Protein AF-A0A954Y2I0-F1 (afdb_monomer_lite)

pLDDT: mean 84.99, std 18.6, range [33.16, 98.81]

Secondary structure (DSSP, 8-state):
-------------------------SEEEEEEE---TT---SS-BTTTBS-GGGGSSEEEEEE-TTSSSSEE--TT-EEEEE-TT-PPPEEEEB-S-GGGGGEETTEEEEEES--GGGTS---EEEEEEETTTTSEEEEEEETT-TTTB-TT--S----SSS--EEEEESSTT--EEEEEESTTTSS----TT-EEEE-S---TT---STTSSEEEES---SSS--EEGGGTEE---GGG------HHHHHHHHHHHHHHHS---

Radius of gyration: 23.51 Å; chains: 1; bounding box: 78×76×74 Å

Structure (mmCIF, N/CA/C/O backbone):
data_AF-A0A954Y2I0-F1
#
_entry.id   AF-A0A954Y2I0-F1
#
loop_
_atom_site.group_PDB
_atom_site.id
_atom_site.type_symbol
_atom_site.label_atom_id
_atom_site.label_alt_id
_atom_site.label_comp_id
_atom_site.label_asym_id
_atom_site.label_entity_id
_atom_site.label_seq_id
_atom_site.pdbx_PDB_ins_code
_atom_site.Cartn_x
_atom_site.Cartn_y
_atom_site.Cartn_z
_atom_site.occupancy
_atom_site.B_iso_or_equiv
_atom_site.auth_seq_id
_atom_site.auth_comp_id
_atom_site.auth_asym_id
_atom_site.auth_atom_id
_atom_site.pdbx_PDB_model_num
ATOM 1 N N . MET A 1 1 ? 57.653 -4.574 52.619 1.00 43.59 1 MET A N 1
ATOM 2 C CA . MET A 1 1 ? 57.270 -3.573 51.603 1.00 43.59 1 MET A CA 1
ATOM 3 C C . MET A 1 1 ? 56.788 -4.333 50.379 1.00 43.59 1 MET A C 1
ATOM 5 O O . MET A 1 1 ? 57.603 -4.820 49.610 1.00 43.59 1 MET A O 1
ATOM 9 N N . SER A 1 2 ? 55.477 -4.537 50.264 1.00 34.97 2 SER A N 1
ATOM 10 C CA . SER A 1 2 ? 54.868 -5.219 49.117 1.00 34.97 2 SER A CA 1
ATOM 11 C C . SER A 1 2 ? 53.530 -4.547 48.842 1.00 34.97 2 SER A C 1
ATOM 13 O O . SER A 1 2 ? 52.546 -4.774 49.539 1.00 34.97 2 SER A O 1
ATOM 15 N N . ILE A 1 3 ? 53.561 -3.640 47.871 1.00 37.41 3 ILE A N 1
ATOM 16 C CA . ILE A 1 3 ? 52.418 -2.907 47.336 1.00 37.41 3 ILE A CA 1
ATOM 17 C C . ILE A 1 3 ? 51.583 -3.908 46.533 1.00 37.41 3 ILE A C 1
ATOM 19 O O . ILE A 1 3 ? 52.083 -4.489 45.571 1.00 37.41 3 ILE A O 1
ATOM 23 N N . ARG A 1 4 ? 50.330 -4.141 46.934 1.00 35.19 4 ARG A N 1
ATOM 24 C CA . ARG A 1 4 ? 49.350 -4.842 46.097 1.00 35.19 4 ARG A CA 1
ATOM 25 C C . ARG A 1 4 ? 48.535 -3.795 45.346 1.00 35.19 4 ARG A C 1
ATOM 27 O O . ARG A 1 4 ? 47.780 -3.039 45.946 1.00 35.19 4 ARG A O 1
ATOM 34 N N . LEU A 1 5 ? 48.768 -3.751 44.040 1.00 36.59 5 LEU A N 1
ATOM 35 C CA . LEU A 1 5 ? 48.077 -2.933 43.054 1.00 36.59 5 LEU A CA 1
ATOM 36 C C . LEU A 1 5 ? 46.623 -3.429 42.943 1.00 36.59 5 LEU A C 1
ATOM 38 O O . LEU A 1 5 ? 46.396 -4.583 42.580 1.00 36.59 5 LEU A O 1
ATOM 42 N N . ALA A 1 6 ? 45.646 -2.591 43.291 1.00 37.97 6 ALA A N 1
ATOM 43 C CA . ALA A 1 6 ? 44.239 -2.868 43.019 1.00 37.97 6 ALA A CA 1
ATOM 44 C C . ALA A 1 6 ? 43.963 -2.550 41.544 1.00 37.97 6 ALA A C 1
ATOM 46 O O . ALA A 1 6 ? 44.052 -1.397 41.125 1.00 37.97 6 ALA A O 1
ATOM 47 N N . LEU A 1 7 ? 43.677 -3.580 40.749 1.00 36.91 7 LEU A N 1
ATOM 48 C CA . LEU A 1 7 ? 43.261 -3.431 39.360 1.00 36.91 7 LEU A CA 1
ATOM 49 C C . LEU A 1 7 ? 41.748 -3.156 39.343 1.00 36.91 7 LEU A C 1
ATOM 51 O O . LEU A 1 7 ? 40.949 -4.064 39.559 1.00 36.91 7 LEU A O 1
ATOM 55 N N . SER A 1 8 ? 41.361 -1.896 39.126 1.00 38.22 8 SER A N 1
ATOM 56 C CA . SER A 1 8 ? 39.981 -1.526 38.790 1.00 38.22 8 SER A CA 1
ATOM 57 C C . SER A 1 8 ? 39.642 -2.064 37.403 1.00 38.22 8 SER A C 1
ATOM 59 O O . SER A 1 8 ? 40.159 -1.567 36.405 1.00 38.22 8 SER A O 1
ATOM 61 N N . ALA A 1 9 ? 38.755 -3.053 37.329 1.00 39.28 9 ALA A N 1
ATOM 62 C CA . ALA A 1 9 ? 38.077 -3.405 36.089 1.00 39.28 9 ALA A CA 1
ATOM 63 C C . ALA A 1 9 ? 36.820 -2.534 35.971 1.00 39.28 9 ALA A C 1
ATOM 65 O O . ALA A 1 9 ? 35.796 -2.807 36.594 1.00 39.28 9 ALA A O 1
ATOM 66 N N . ALA A 1 10 ? 36.918 -1.449 35.203 1.00 38.47 10 ALA A N 1
ATOM 67 C CA . ALA A 1 10 ? 35.752 -0.710 34.745 1.00 38.47 10 ALA A CA 1
ATOM 68 C C . ALA A 1 10 ? 35.013 -1.582 33.720 1.00 38.47 10 ALA A C 1
ATOM 70 O O . ALA A 1 10 ? 35.495 -1.797 32.609 1.00 38.47 10 ALA A O 1
ATOM 71 N N . VAL A 1 11 ? 33.860 -2.122 34.112 1.00 37.12 11 VAL A N 1
ATOM 72 C CA . VAL A 1 11 ? 32.918 -2.757 33.188 1.00 37.12 11 VAL A CA 1
ATOM 73 C C . VAL A 1 11 ? 32.146 -1.634 32.505 1.00 37.12 11 VAL A C 1
ATOM 75 O O . VAL A 1 11 ? 31.117 -1.177 32.996 1.00 37.12 11 VAL A O 1
ATOM 78 N N . THR A 1 12 ? 32.672 -1.143 31.387 1.00 40.22 12 THR A N 1
ATOM 79 C CA . THR A 1 12 ? 31.928 -0.259 30.488 1.00 40.22 12 THR A CA 1
ATOM 80 C C . THR A 1 12 ? 30.990 -1.137 29.666 1.00 40.22 12 THR A C 1
ATOM 82 O O . THR A 1 12 ? 31.351 -1.642 28.606 1.00 40.22 12 THR A O 1
ATOM 85 N N . GLY A 1 13 ? 29.796 -1.391 30.201 1.00 35.78 13 GLY A N 1
ATOM 86 C CA . GLY A 1 13 ? 28.714 -2.031 29.464 1.00 35.78 13 GLY A CA 1
ATOM 87 C C . GLY A 1 13 ? 28.185 -1.071 28.405 1.00 35.78 13 GLY A C 1
ATOM 88 O O . GLY A 1 13 ? 27.284 -0.286 28.680 1.00 35.78 13 GLY A O 1
ATOM 89 N N . ALA A 1 14 ? 28.754 -1.114 27.202 1.00 39.81 14 ALA A N 1
ATOM 90 C CA . ALA A 1 14 ? 28.098 -0.570 26.026 1.00 39.81 14 ALA A CA 1
ATOM 91 C C . ALA A 1 14 ? 26.875 -1.453 25.742 1.00 39.81 14 ALA A C 1
ATOM 93 O O . ALA A 1 14 ? 27.002 -2.550 25.199 1.00 39.81 14 ALA A O 1
ATOM 94 N N . ALA A 1 15 ? 25.696 -0.998 26.166 1.00 37.09 15 ALA A N 1
ATOM 95 C CA . ALA A 1 15 ? 24.439 -1.526 25.668 1.00 37.09 15 ALA A CA 1
ATOM 96 C C . ALA A 1 15 ? 24.338 -1.117 24.195 1.00 37.09 15 ALA A C 1
ATOM 98 O O . ALA A 1 15 ? 23.861 -0.034 23.864 1.00 37.09 15 ALA A O 1
ATOM 99 N N . LEU A 1 16 ? 24.865 -1.964 23.313 1.00 33.16 16 LEU A N 1
ATOM 100 C CA . LEU A 1 16 ? 24.518 -1.924 21.906 1.00 33.16 16 LEU A CA 1
ATOM 101 C C . LEU A 1 16 ? 23.018 -2.229 21.857 1.00 33.16 16 LEU A C 1
ATOM 103 O O . LEU A 1 16 ? 22.609 -3.363 22.112 1.00 33.16 16 LEU A O 1
ATOM 107 N N . LEU A 1 17 ? 22.204 -1.196 21.632 1.00 35.75 17 LEU A N 1
ATOM 108 C CA . LEU A 1 17 ? 20.806 -1.338 21.246 1.00 35.75 17 LEU A CA 1
ATOM 109 C C . LEU A 1 17 ? 20.804 -2.113 19.927 1.00 35.75 17 LEU A C 1
ATOM 111 O O . LEU A 1 17 ? 20.895 -1.540 18.848 1.00 35.75 17 LEU A O 1
ATOM 115 N N . LEU A 1 18 ? 20.780 -3.440 20.025 1.00 35.22 18 LEU A N 1
ATOM 116 C CA . LEU A 1 18 ? 20.366 -4.290 18.929 1.00 35.22 18 LEU A CA 1
ATOM 117 C C . LEU A 1 18 ? 18.900 -3.933 18.702 1.00 35.22 18 LEU A C 1
ATOM 119 O O . LEU A 1 18 ? 18.037 -4.350 19.477 1.00 35.22 18 LEU A O 1
ATOM 123 N N . ALA A 1 19 ? 18.634 -3.111 17.685 1.00 45.34 19 ALA A N 1
ATOM 124 C CA . ALA A 1 19 ? 17.303 -3.044 17.111 1.00 45.34 19 ALA A CA 1
ATOM 125 C C . ALA A 1 19 ? 16.864 -4.500 16.879 1.00 45.34 19 ALA A C 1
ATOM 127 O O . ALA A 1 19 ? 17.672 -5.287 16.365 1.00 45.34 19 ALA A O 1
ATOM 128 N N . PRO A 1 20 ? 15.665 -4.908 17.329 1.00 39.28 20 PRO A N 1
ATOM 129 C CA . PRO A 1 20 ? 15.178 -6.240 17.027 1.00 39.28 20 PRO A CA 1
ATOM 130 C C . PRO A 1 20 ? 15.280 -6.407 15.514 1.00 39.28 20 PRO A C 1
ATOM 132 O O . PRO A 1 20 ? 14.752 -5.587 14.766 1.00 39.28 20 PRO A O 1
ATOM 135 N N . GLN A 1 21 ? 16.023 -7.423 15.065 1.00 42.34 21 GLN A N 1
ATOM 136 C CA . GLN A 1 21 ? 15.943 -7.840 13.675 1.00 42.34 21 GLN A CA 1
ATOM 137 C C . GLN A 1 21 ? 14.494 -8.261 13.476 1.00 42.34 21 GLN A C 1
ATOM 139 O O . GLN A 1 21 ? 14.078 -9.315 13.963 1.00 42.34 21 GLN A O 1
ATOM 144 N N . CYS A 1 22 ? 13.718 -7.358 12.877 1.00 39.88 22 CYS A N 1
ATOM 145 C CA . CYS A 1 22 ? 12.334 -7.586 12.528 1.00 39.88 22 CYS A CA 1
ATOM 146 C C . CYS A 1 22 ? 12.281 -8.907 11.757 1.00 39.88 22 CYS A C 1
ATOM 148 O O . CYS A 1 22 ? 13.150 -9.179 10.919 1.00 39.88 22 CYS A O 1
ATOM 150 N N . GLY A 1 23 ? 11.295 -9.752 12.059 1.00 53.78 23 GLY A N 1
ATOM 151 C CA . GLY A 1 23 ? 10.957 -10.826 11.133 1.00 53.78 23 GLY A CA 1
ATOM 152 C C . GLY A 1 23 ? 10.755 -10.226 9.739 1.00 53.78 23 GLY A C 1
ATOM 153 O O . GLY A 1 23 ? 10.401 -9.058 9.613 1.00 53.78 23 GLY A O 1
ATOM 154 N N . PHE A 1 24 ? 11.025 -11.001 8.693 1.00 66.88 24 PHE A N 1
ATOM 155 C CA . PHE A 1 24 ? 10.731 -10.591 7.320 1.00 66.88 24 PHE A CA 1
ATOM 156 C C . PHE A 1 24 ? 9.313 -10.002 7.245 1.00 66.88 24 PHE A C 1
ATOM 158 O O . PHE A 1 24 ? 8.357 -10.682 7.625 1.00 66.88 24 PHE A O 1
ATOM 165 N N . ALA A 1 25 ? 9.192 -8.739 6.822 1.00 79.31 25 ALA A N 1
ATOM 166 C CA . ALA A 1 25 ? 7.904 -8.061 6.755 1.00 79.31 25 ALA A CA 1
ATOM 167 C C . ALA A 1 25 ? 7.016 -8.799 5.753 1.00 79.31 25 ALA A C 1
ATOM 169 O O . ALA A 1 25 ? 7.437 -9.015 4.624 1.00 79.31 25 ALA A O 1
ATOM 170 N N . SER A 1 26 ? 5.798 -9.193 6.128 1.00 89.88 26 SER A N 1
ATOM 171 C CA . SER A 1 26 ? 4.877 -9.851 5.187 1.00 89.88 26 SER A CA 1
ATOM 172 C C . SER A 1 26 ? 4.068 -8.852 4.356 1.00 89.88 26 SER A C 1
ATOM 174 O O . SER A 1 26 ? 3.469 -9.235 3.352 1.00 89.88 26 SER A O 1
ATOM 176 N N . MET A 1 27 ? 4.060 -7.582 4.765 1.00 96.38 27 MET A N 1
ATOM 177 C CA . MET A 1 27 ? 3.374 -6.467 4.122 1.00 96.38 27 MET A CA 1
ATOM 178 C C . MET A 1 27 ? 4.201 -5.192 4.325 1.00 96.38 27 MET A C 1
ATOM 180 O O . MET A 1 27 ? 4.664 -4.956 5.439 1.00 96.38 27 MET A O 1
ATOM 184 N N . ILE A 1 28 ? 4.391 -4.397 3.272 1.00 97.62 28 ILE A N 1
ATOM 185 C CA . ILE A 1 28 ? 5.207 -3.171 3.284 1.00 97.62 28 ILE A CA 1
ATOM 186 C C . ILE A 1 28 ? 4.464 -2.010 2.620 1.00 97.62 28 ILE A C 1
ATOM 188 O O . ILE A 1 28 ? 3.571 -2.253 1.811 1.00 97.62 28 ILE A O 1
ATOM 192 N N . LEU A 1 29 ? 4.831 -0.771 2.948 1.00 97.81 29 LEU A N 1
ATOM 193 C CA . LEU A 1 29 ? 4.312 0.429 2.287 1.00 97.81 29 LEU A CA 1
ATOM 194 C C . LEU A 1 29 ? 4.756 0.464 0.816 1.00 97.81 29 LEU A C 1
ATOM 196 O O . LEU A 1 29 ? 5.902 0.154 0.504 1.00 97.81 29 LEU A O 1
ATOM 200 N N . ASN A 1 30 ? 3.848 0.832 -0.082 1.00 98.00 30 ASN A N 1
ATOM 201 C CA . ASN A 1 30 ? 4.140 1.025 -1.500 1.00 98.00 30 ASN A CA 1
ATOM 202 C C . ASN A 1 30 ? 4.082 2.497 -1.903 1.00 98.00 30 ASN A C 1
ATOM 204 O O . ASN A 1 30 ? 5.009 2.999 -2.530 1.00 98.00 30 ASN A O 1
ATOM 208 N N . GLU A 1 31 ? 2.986 3.169 -1.566 1.00 96.50 31 GLU A N 1
ATOM 209 C CA . GLU A 1 31 ? 2.709 4.544 -1.973 1.00 96.50 31 GLU A CA 1
ATOM 210 C C . GLU A 1 31 ? 1.713 5.170 -0.980 1.00 96.50 31 GLU A C 1
ATOM 212 O O . GLU A 1 31 ? 0.881 4.455 -0.422 1.00 96.50 31 GLU A O 1
ATOM 217 N N . TYR A 1 32 ? 1.765 6.480 -0.738 1.00 95.94 32 TYR A N 1
ATOM 218 C CA . TYR A 1 32 ? 0.645 7.205 -0.126 1.00 95.94 32 TYR A CA 1
ATOM 219 C C . TYR A 1 32 ? 0.478 8.599 -0.719 1.00 95.94 32 TYR A C 1
ATOM 221 O O . TYR A 1 32 ? 1.434 9.222 -1.186 1.00 95.94 32 TYR A O 1
ATOM 229 N N . ASN A 1 33 ? -0.749 9.110 -0.650 1.00 94.12 33 ASN A N 1
ATOM 230 C CA . ASN A 1 33 ? -1.105 10.387 -1.244 1.00 94.12 33 ASN A CA 1
ATOM 231 C C . ASN A 1 33 ? -0.919 11.580 -0.294 1.00 94.12 33 ASN A C 1
ATOM 233 O O . ASN A 1 33 ? -1.804 11.856 0.506 1.00 94.12 33 ASN A O 1
ATOM 237 N N . GLY A 1 34 ? 0.181 12.327 -0.422 1.00 92.12 34 GLY A N 1
ATOM 238 C CA . GLY A 1 34 ? 0.411 13.575 0.324 1.00 92.12 34 GLY A CA 1
ATOM 239 C C . GLY A 1 34 ? -0.277 14.813 -0.273 1.00 92.12 34 GLY A C 1
ATOM 240 O O . GLY A 1 34 ? -0.120 15.923 0.242 1.00 92.12 34 GLY A O 1
ATOM 241 N N . VAL A 1 35 ? -1.037 14.656 -1.364 1.00 91.19 35 VAL A N 1
ATOM 242 C CA . VAL A 1 35 ? -1.665 15.769 -2.085 1.00 91.19 35 VAL A CA 1
ATOM 243 C C . VAL A 1 35 ? -2.847 16.340 -1.299 1.00 91.19 35 VAL A C 1
ATOM 245 O O . VAL A 1 35 ? -3.787 15.630 -0.961 1.00 91.19 35 VAL A O 1
ATOM 248 N N . ALA A 1 36 ? -2.863 17.657 -1.089 1.00 89.50 36 ALA A N 1
ATOM 249 C CA . ALA A 1 36 ? -3.977 18.332 -0.416 1.00 89.50 36 ALA A CA 1
ATOM 250 C C . ALA A 1 36 ? -5.288 18.262 -1.231 1.00 89.50 36 ALA A C 1
ATOM 252 O O . ALA A 1 36 ? -5.248 18.288 -2.455 1.00 89.50 36 ALA A O 1
ATOM 253 N N . ASP A 1 37 ? -6.458 18.312 -0.578 1.00 83.44 37 ASP A N 1
ATOM 254 C CA . ASP A 1 37 ? -7.807 18.115 -1.165 1.00 83.44 37 ASP A CA 1
ATOM 255 C C . ASP A 1 37 ? -8.134 18.868 -2.479 1.00 83.44 37 ASP A C 1
ATOM 257 O O . ASP A 1 37 ? -8.977 18.430 -3.263 1.00 83.44 37 ASP A O 1
ATOM 261 N N . GLY A 1 38 ? -7.507 20.021 -2.731 1.00 82.12 38 GLY A N 1
ATOM 262 C CA . GLY A 1 38 ? -7.669 20.806 -3.967 1.00 82.12 38 GLY A CA 1
ATOM 263 C C . GLY A 1 38 ? -6.438 20.830 -4.878 1.00 82.12 38 GLY A C 1
ATOM 264 O O . GLY A 1 38 ? -6.453 21.504 -5.908 1.00 82.12 38 GLY A O 1
ATOM 265 N N . GLY A 1 39 ? -5.368 20.152 -4.472 1.00 84.88 39 GLY A N 1
ATOM 266 C CA . GLY A 1 39 ? -4.094 20.056 -5.169 1.00 84.88 39 GLY A CA 1
ATOM 267 C C . GLY A 1 39 ? -4.098 19.003 -6.273 1.00 84.88 39 GLY A C 1
ATOM 268 O O . GLY A 1 39 ? -5.121 18.402 -6.604 1.00 84.88 39 GLY A O 1
ATOM 269 N N . SER A 1 40 ? -2.931 18.801 -6.873 1.00 84.25 40 SER A N 1
ATOM 270 C CA . SER A 1 40 ? -2.690 17.776 -7.884 1.00 84.25 40 SER A CA 1
ATOM 271 C C . SER A 1 40 ? -1.197 17.485 -7.940 1.00 84.25 40 SER A C 1
ATOM 273 O O . SER A 1 40 ? -0.397 18.407 -7.807 1.00 84.25 40 SER A O 1
ATOM 275 N N . THR A 1 41 ? -0.836 16.239 -8.239 1.00 82.38 41 THR A N 1
ATOM 276 C CA . THR A 1 41 ? 0.536 15.857 -8.611 1.00 82.38 41 THR A CA 1
ATOM 277 C C . THR A 1 41 ? 0.998 16.485 -9.930 1.00 82.38 41 THR A C 1
ATOM 279 O O . THR A 1 41 ? 2.175 16.447 -10.271 1.00 82.38 41 THR A O 1
ATOM 282 N N . GLY A 1 42 ? 0.075 17.053 -10.719 1.00 78.50 42 GLY A N 1
ATOM 283 C CA . GLY A 1 42 ? 0.346 17.558 -12.066 1.00 78.50 42 GLY A CA 1
ATOM 284 C C . GLY A 1 42 ? 0.466 16.456 -13.125 1.00 78.50 42 GLY A C 1
ATOM 285 O O . GLY A 1 42 ? 0.491 16.768 -14.318 1.00 78.50 42 GLY A O 1
ATOM 286 N N . THR A 1 43 ? 0.456 15.185 -12.713 1.00 79.75 43 THR A N 1
ATOM 287 C CA . THR A 1 43 ? 0.518 14.010 -13.588 1.00 79.75 43 THR A CA 1
ATOM 288 C C . THR A 1 43 ? -0.711 13.133 -13.370 1.00 79.75 43 THR A C 1
ATOM 290 O O . THR A 1 43 ? -1.041 12.790 -12.242 1.00 79.75 43 THR A O 1
ATOM 293 N N . ALA A 1 44 ? -1.394 12.771 -14.457 1.00 78.94 44 ALA A N 1
ATOM 294 C CA . ALA A 1 44 ? -2.508 11.826 -14.418 1.00 78.94 44 ALA A CA 1
ATOM 295 C C . ALA A 1 44 ? -2.025 10.443 -13.963 1.00 78.94 44 ALA A C 1
ATOM 297 O O . ALA A 1 44 ? -1.079 9.926 -14.563 1.00 78.94 44 ALA A O 1
ATOM 298 N N . ASP A 1 45 ? -2.698 9.828 -12.990 1.00 81.06 45 ASP A N 1
ATOM 299 C CA . ASP A 1 45 ? -2.506 8.400 -12.739 1.00 81.06 45 ASP A CA 1
ATOM 300 C C . ASP A 1 45 ? -3.256 7.552 -13.788 1.00 81.06 45 ASP A C 1
ATOM 302 O O . ASP A 1 45 ? -4.187 8.044 -14.443 1.00 81.06 45 ASP A O 1
ATOM 306 N N . PRO A 1 46 ? -2.858 6.286 -14.002 1.00 79.50 46 PRO A N 1
ATOM 307 C CA . PRO A 1 46 ? -3.466 5.424 -15.014 1.00 79.50 46 PRO A CA 1
ATOM 308 C C . PRO A 1 46 ? -4.940 5.066 -14.772 1.00 79.50 46 PRO A C 1
ATOM 310 O O . PRO A 1 46 ? -5.606 4.639 -15.718 1.00 79.50 46 PRO A O 1
ATOM 313 N N . PHE A 1 47 ? -5.442 5.200 -13.543 1.00 83.56 47 PHE A N 1
ATOM 314 C CA . PHE A 1 47 ? -6.787 4.792 -13.151 1.00 83.56 47 PHE A CA 1
ATOM 315 C C . PHE A 1 47 ? -7.780 5.966 -13.166 1.00 83.56 47 PHE A C 1
ATOM 317 O O . PHE A 1 47 ? -8.771 5.921 -13.900 1.00 83.56 47 PHE A O 1
ATOM 324 N N . TRP A 1 48 ? -7.519 7.033 -12.407 1.00 78.25 48 TRP A N 1
ATOM 325 C CA . TRP A 1 48 ? -8.393 8.208 -12.302 1.00 78.25 48 TRP A CA 1
ATOM 326 C C . TRP A 1 48 ? -8.057 9.321 -13.289 1.00 78.25 48 TRP A C 1
ATOM 328 O O . TRP A 1 48 ? -8.896 10.183 -13.566 1.00 78.25 48 TRP A O 1
ATOM 338 N N . GLY A 1 49 ? -6.839 9.340 -13.823 1.00 82.31 49 GLY A N 1
ATOM 339 C CA . GLY A 1 49 ? -6.335 10.491 -14.554 1.00 82.31 49 GLY A CA 1
ATOM 340 C C . GLY A 1 49 ? -5.979 11.649 -13.617 1.00 82.31 49 GLY A C 1
ATOM 341 O O . GLY A 1 49 ? -5.461 11.453 -12.527 1.00 82.31 49 GLY A O 1
ATOM 342 N N . LEU A 1 50 ? -6.215 12.894 -14.041 1.00 82.62 50 LEU A N 1
ATOM 343 C CA . LEU A 1 50 ? -6.009 14.060 -13.171 1.00 82.62 50 LEU A CA 1
ATOM 344 C C . LEU A 1 50 ? -7.269 14.336 -12.349 1.00 82.62 50 LEU A C 1
ATOM 346 O O . LEU A 1 50 ? -8.259 14.836 -12.888 1.00 82.62 50 LEU A O 1
ATOM 350 N N . THR A 1 51 ? -7.191 14.092 -11.043 1.00 83.00 51 THR A N 1
ATOM 351 C CA . THR A 1 51 ? -8.283 14.354 -10.096 1.00 83.00 51 THR A CA 1
ATOM 352 C C . THR A 1 51 ? -7.817 15.303 -8.984 1.00 83.00 51 THR A C 1
ATOM 354 O O . THR A 1 51 ? -6.703 15.137 -8.483 1.00 83.00 51 THR A O 1
ATOM 357 N N . PRO A 1 52 ? -8.624 16.308 -8.577 1.00 83.12 52 PRO A N 1
ATOM 358 C CA . PRO A 1 52 ? -8.314 17.145 -7.417 1.00 83.12 52 PRO A CA 1
ATOM 359 C C . PRO A 1 52 ? -8.068 16.314 -6.156 1.00 83.12 52 PRO A C 1
ATOM 361 O O . PRO A 1 52 ? -8.780 15.339 -5.906 1.00 83.12 52 PRO A O 1
ATOM 364 N N . GLY A 1 53 ? -7.036 16.678 -5.395 1.00 81.75 53 GLY A N 1
ATOM 365 C CA . GLY A 1 53 ? -6.610 15.929 -4.214 1.00 81.75 53 GLY A CA 1
ATOM 366 C C . GLY A 1 53 ? -6.145 14.512 -4.521 1.00 81.75 53 GLY A C 1
ATOM 367 O O . GLY A 1 53 ? -6.058 13.702 -3.608 1.00 81.75 53 GLY A O 1
ATOM 368 N N . ASN A 1 54 ? -5.906 14.192 -5.798 1.00 83.69 54 ASN A N 1
ATOM 369 C CA . ASN A 1 54 ? -5.482 12.875 -6.259 1.00 83.69 54 ASN A CA 1
ATOM 370 C C . ASN A 1 54 ? -6.373 11.727 -5.726 1.00 83.69 54 ASN A C 1
ATOM 372 O O . ASN A 1 54 ? -5.892 10.667 -5.337 1.00 83.69 54 ASN A O 1
ATOM 376 N N . GLY A 1 55 ? -7.689 11.968 -5.651 1.00 83.75 55 GLY A N 1
ATOM 377 C CA . GLY A 1 55 ? -8.666 10.990 -5.150 1.00 83.75 55 GLY A CA 1
ATOM 378 C C . GLY A 1 55 ? -8.951 11.053 -3.641 1.00 83.75 55 GLY A C 1
ATOM 379 O O . GLY A 1 55 ? -9.786 10.292 -3.155 1.00 83.75 55 GLY A O 1
ATOM 380 N N . GLY A 1 56 ? -8.350 11.992 -2.899 1.00 89.88 56 GLY A N 1
ATOM 381 C CA . GLY A 1 56 ? -8.466 12.095 -1.436 1.00 89.88 56 GLY A CA 1
ATOM 382 C C . GLY A 1 56 ? -7.429 11.233 -0.715 1.00 89.88 56 GLY A C 1
ATOM 383 O O . GLY A 1 56 ? -6.445 10.826 -1.323 1.00 89.88 56 GLY A O 1
ATOM 384 N N . ASN A 1 57 ? -7.626 10.929 0.569 1.00 93.69 57 ASN A N 1
ATOM 385 C CA . ASN A 1 57 ? -6.615 10.177 1.314 1.00 93.69 57 ASN A CA 1
ATOM 386 C C . ASN A 1 57 ? -6.677 8.684 0.988 1.00 93.69 57 ASN A C 1
ATOM 388 O O . ASN A 1 57 ? -7.725 8.033 1.096 1.00 93.69 57 ASN A O 1
ATOM 392 N N . TRP A 1 58 ? -5.520 8.141 0.629 1.00 96.06 58 TRP A N 1
ATOM 393 C CA . TRP A 1 58 ? -5.304 6.721 0.421 1.00 96.06 58 TRP A CA 1
ATOM 394 C C . TRP A 1 58 ? -3.826 6.376 0.602 1.00 96.06 58 TRP A C 1
ATOM 396 O O . TRP A 1 58 ? -2.942 7.231 0.488 1.00 96.06 58 TRP A O 1
ATOM 406 N N . PHE A 1 59 ? -3.571 5.102 0.873 1.00 97.94 59 PHE A N 1
ATOM 407 C CA . PHE A 1 59 ? -2.237 4.515 0.836 1.00 97.94 59 PHE A CA 1
ATOM 408 C C . PHE A 1 59 ? -2.301 3.112 0.241 1.00 97.94 59 PHE A C 1
ATOM 410 O O . PHE A 1 59 ? -3.358 2.475 0.194 1.00 97.94 59 PHE A O 1
ATOM 417 N N . GLU A 1 60 ? -1.151 2.625 -0.192 1.00 98.56 60 GLU A N 1
ATOM 418 C CA . GLU A 1 60 ? -0.974 1.314 -0.781 1.00 98.56 60 GLU A CA 1
ATOM 419 C C . GLU A 1 60 ? 0.029 0.491 -0.007 1.00 98.56 60 GLU A C 1
ATOM 421 O O . GLU A 1 60 ? 1.100 0.963 0.370 1.00 98.56 60 GLU A O 1
ATOM 426 N N . MET A 1 61 ? -0.296 -0.783 0.157 1.00 98.75 61 MET A N 1
ATOM 427 C CA . MET A 1 61 ? 0.601 -1.777 0.717 1.00 98.75 61 MET A CA 1
ATOM 428 C C . MET A 1 61 ? 0.910 -2.842 -0.328 1.00 98.75 61 MET A C 1
ATOM 430 O O . MET A 1 61 ? 0.030 -3.227 -1.096 1.00 98.75 61 MET A O 1
ATOM 434 N N . VAL A 1 62 ? 2.118 -3.401 -0.304 1.00 98.75 62 VAL A N 1
ATOM 435 C CA . VAL A 1 62 ? 2.425 -4.653 -1.005 1.00 98.75 62 VAL A CA 1
ATOM 436 C C . VAL A 1 62 ? 2.505 -5.799 -0.009 1.00 98.75 62 VAL A C 1
ATOM 438 O O . VAL A 1 62 ? 3.270 -5.741 0.953 1.00 98.75 62 VAL A O 1
ATOM 441 N N . VAL A 1 63 ? 1.781 -6.889 -0.267 1.00 98.50 63 VAL A N 1
ATOM 442 C CA . VAL A 1 63 ? 1.988 -8.163 0.438 1.00 98.50 63 VAL A CA 1
ATOM 443 C C . VAL A 1 63 ? 3.197 -8.862 -0.163 1.00 98.50 63 VAL A C 1
ATOM 445 O O . VAL A 1 63 ? 3.131 -9.371 -1.274 1.00 98.50 63 VAL A O 1
ATOM 448 N N . VAL A 1 64 ? 4.314 -8.903 0.554 1.00 97.81 64 VAL A N 1
ATOM 449 C CA . VAL A 1 64 ? 5.586 -9.457 0.049 1.00 97.81 64 VAL A CA 1
ATOM 450 C C . VAL A 1 64 ? 5.896 -10.846 0.609 1.00 97.81 64 VAL A C 1
ATOM 452 O O . VAL A 1 64 ? 6.710 -11.575 0.040 1.00 97.81 64 VAL A O 1
ATOM 455 N N . GLY A 1 65 ? 5.240 -11.248 1.702 1.00 94.75 65 GLY A N 1
ATOM 456 C CA . GLY A 1 65 ? 5.451 -12.546 2.342 1.00 94.75 65 GLY A CA 1
ATOM 457 C C . GLY A 1 65 ? 6.927 -12.836 2.624 1.00 94.75 65 GLY A C 1
ATOM 458 O O . GLY A 1 65 ? 7.578 -12.132 3.385 1.00 94.75 65 GLY A O 1
ATOM 459 N N . ASN A 1 66 ? 7.466 -13.885 2.002 1.00 93.06 66 ASN A N 1
ATOM 460 C CA . ASN A 1 66 ? 8.876 -14.270 2.116 1.00 93.06 66 ASN A CA 1
ATOM 461 C C . ASN A 1 66 ? 9.752 -13.794 0.937 1.00 93.06 66 ASN A C 1
ATOM 463 O O . ASN A 1 66 ? 10.872 -14.279 0.786 1.00 93.06 66 ASN A O 1
ATOM 467 N N . GLY A 1 67 ? 9.254 -12.886 0.092 1.00 95.06 67 GLY A N 1
ATOM 468 C CA . GLY A 1 67 ? 9.960 -12.407 -1.100 1.00 95.06 67 GLY A CA 1
ATOM 469 C C . GLY A 1 67 ? 9.874 -13.346 -2.308 1.00 95.06 67 GLY A C 1
ATOM 470 O O . GLY A 1 67 ? 10.681 -13.231 -3.227 1.00 95.06 67 GLY A O 1
ATOM 471 N N . ALA A 1 68 ? 8.934 -14.294 -2.310 1.00 95.12 68 ALA A N 1
ATOM 472 C CA . ALA A 1 68 ? 8.692 -15.204 -3.426 1.00 95.12 68 ALA A CA 1
ATOM 473 C C . ALA A 1 68 ? 7.192 -15.424 -3.666 1.00 95.12 68 ALA A C 1
ATOM 475 O O . ALA A 1 68 ? 6.353 -15.130 -2.809 1.00 95.12 68 ALA A O 1
ATOM 476 N N . ALA A 1 69 ? 6.859 -15.978 -4.833 1.00 95.00 69 ALA A N 1
ATOM 477 C CA . ALA A 1 69 ? 5.503 -16.403 -5.167 1.00 95.00 69 ALA A CA 1
ATOM 478 C C . ALA A 1 69 ? 4.912 -17.329 -4.086 1.00 95.00 69 ALA A C 1
ATOM 480 O O . ALA A 1 69 ? 5.575 -18.234 -3.577 1.00 95.00 69 ALA A O 1
ATOM 481 N N . GLY A 1 70 ? 3.646 -17.108 -3.744 1.00 94.69 70 GLY A N 1
ATOM 482 C CA . GLY A 1 70 ? 2.963 -17.800 -2.657 1.00 94.69 70 GLY A CA 1
ATOM 483 C C . GLY A 1 70 ? 1.805 -16.966 -2.132 1.00 94.69 70 GLY A C 1
ATOM 484 O O . GLY A 1 70 ? 1.334 -16.058 -2.815 1.00 94.69 70 GLY A O 1
ATOM 485 N N . THR A 1 71 ? 1.357 -17.265 -0.919 1.00 96.50 71 THR A N 1
ATOM 486 C CA . THR A 1 71 ? 0.326 -16.489 -0.228 1.00 96.50 71 THR A CA 1
ATOM 487 C C . THR A 1 71 ? 0.752 -16.210 1.203 1.00 96.50 71 THR A C 1
ATOM 489 O O . THR A 1 71 ? 1.427 -17.042 1.814 1.00 96.50 71 THR A O 1
ATOM 492 N N . SER A 1 72 ? 0.297 -15.091 1.750 1.00 97.00 72 SER A N 1
ATOM 493 C CA . SER A 1 72 ? 0.471 -14.723 3.152 1.00 97.00 72 SER A CA 1
ATOM 494 C C . SER A 1 72 ? -0.877 -14.657 3.864 1.00 97.00 72 SER A C 1
ATOM 496 O O . SER A 1 72 ? -1.873 -14.221 3.285 1.00 97.00 72 SER A O 1
ATOM 498 N N . ASP A 1 73 ? -0.891 -15.091 5.123 1.00 97.56 73 ASP A N 1
ATOM 499 C CA . ASP A 1 73 ? -2.003 -14.856 6.042 1.00 97.56 73 ASP A CA 1
ATOM 500 C C . ASP A 1 73 ? -1.739 -13.537 6.767 1.00 97.56 73 ASP A C 1
ATOM 502 O O . ASP A 1 73 ? -0.734 -13.401 7.463 1.00 97.56 73 ASP A O 1
ATOM 506 N N . VAL A 1 74 ? -2.618 -12.565 6.558 1.00 97.81 74 VAL A N 1
ATOM 507 C CA . VAL A 1 74 ? -2.559 -11.230 7.168 1.00 97.81 74 VAL A CA 1
ATOM 508 C C . VAL A 1 74 ? -3.826 -10.934 7.968 1.00 97.81 74 VAL A C 1
ATOM 510 O O . VAL A 1 74 ? -4.126 -9.781 8.277 1.00 97.81 74 VAL A O 1
ATOM 513 N N . ARG A 1 75 ? -4.610 -11.968 8.305 1.00 98.19 75 ARG A N 1
ATOM 514 C CA . ARG A 1 75 ? -5.812 -11.796 9.128 1.00 98.19 75 ARG A CA 1
ATOM 515 C C . ARG A 1 75 ? -5.469 -11.152 10.456 1.00 98.19 75 ARG A C 1
ATOM 517 O O . ARG A 1 75 ? -4.498 -11.521 11.111 1.00 98.19 75 ARG A O 1
ATOM 524 N N . GLY A 1 76 ? -6.326 -10.228 10.872 1.00 97.44 76 GLY A N 1
ATOM 525 C CA . GLY A 1 76 ? -6.182 -9.542 12.146 1.00 97.44 76 GLY A CA 1
ATOM 526 C C . GLY A 1 76 ? -5.073 -8.496 12.184 1.00 97.44 76 GLY A C 1
ATOM 527 O O . GLY A 1 76 ? -4.978 -7.825 13.205 1.00 97.44 76 GLY A O 1
ATOM 528 N N . TYR A 1 77 ? -4.276 -8.316 11.125 1.00 98.31 77 TYR A N 1
ATOM 529 C CA . TYR A 1 77 ? -3.255 -7.269 11.092 1.00 98.31 77 TYR A CA 1
ATOM 530 C C . TYR A 1 77 ? -3.883 -5.890 11.308 1.00 98.31 77 TYR A C 1
ATOM 532 O O . TYR A 1 77 ? -5.038 -5.645 10.953 1.00 98.31 77 TYR A O 1
ATOM 540 N N . SER A 1 78 ? -3.104 -4.980 11.881 1.00 98.19 78 SER A N 1
ATOM 541 C CA . SER A 1 78 ? -3.491 -3.585 12.072 1.00 98.19 78 SER A CA 1
ATOM 542 C C . SER A 1 78 ? -2.469 -2.682 11.398 1.00 98.19 78 SER A C 1
ATOM 544 O O . SER A 1 78 ? -1.266 -2.878 11.568 1.00 98.19 78 SER A O 1
ATOM 546 N N . ILE A 1 79 ? -2.954 -1.722 10.620 1.00 98.50 79 ILE A N 1
ATOM 547 C CA . ILE A 1 79 ? -2.152 -0.697 9.963 1.00 98.50 79 ILE A CA 1
ATOM 548 C C . ILE A 1 79 ? -2.499 0.622 10.642 1.00 98.50 79 ILE A C 1
ATOM 550 O O . ILE A 1 79 ? -3.653 1.045 10.652 1.00 98.50 79 ILE A O 1
ATOM 554 N N . GLU A 1 80 ? -1.500 1.236 11.250 1.00 97.25 80 GLU A N 1
ATOM 555 C CA . GLU A 1 80 ? -1.598 2.507 11.948 1.00 97.25 80 GLU A CA 1
ATOM 556 C C . GLU A 1 80 ? -0.993 3.588 11.056 1.00 97.25 80 GLU A C 1
ATOM 558 O O . GLU A 1 80 ? 0.140 3.444 10.598 1.00 97.25 80 GLU A O 1
ATOM 563 N N . VAL A 1 81 ? -1.764 4.643 10.804 1.00 96.88 81 VAL A N 1
ATOM 564 C CA . VAL A 1 81 ? -1.366 5.809 10.015 1.00 96.88 81 VAL A CA 1
ATOM 565 C C . VAL A 1 81 ? -1.354 7.013 10.942 1.00 96.88 81 VAL A C 1
ATOM 567 O O . VAL A 1 81 ? -2.366 7.316 11.575 1.00 96.88 81 VAL A O 1
ATOM 570 N N . THR A 1 82 ? -0.225 7.697 11.044 1.00 94.56 82 THR A N 1
ATOM 571 C CA . THR A 1 82 ? -0.085 8.914 11.851 1.00 94.56 82 THR A CA 1
ATOM 572 C C . THR A 1 82 ? 0.404 10.058 10.995 1.00 94.56 82 THR A C 1
ATOM 574 O O . THR A 1 82 ? 1.213 9.835 10.102 1.00 94.56 82 THR A O 1
ATOM 577 N N . ASP A 1 83 ? -0.006 11.268 11.354 1.00 90.19 83 ASP A N 1
ATOM 578 C CA . ASP A 1 83 ? 0.489 12.513 10.781 1.00 90.19 83 ASP A CA 1
ATOM 579 C C . ASP A 1 83 ? 1.134 13.350 11.895 1.00 90.19 83 ASP A C 1
ATOM 581 O O . ASP A 1 83 ? 0.608 13.444 13.012 1.00 90.19 83 ASP A O 1
ATOM 585 N N . GLY A 1 84 ? 2.287 13.955 11.627 1.00 83.19 84 GLY A N 1
ATOM 586 C CA . GLY A 1 84 ? 3.023 14.790 12.584 1.00 83.19 84 GLY A CA 1
ATOM 587 C C . GLY A 1 84 ? 2.314 16.100 12.941 1.00 83.19 84 GLY A C 1
ATOM 588 O O . GLY A 1 84 ? 2.732 16.797 13.868 1.00 83.19 84 GLY A O 1
ATOM 589 N N . SER A 1 85 ? 1.192 16.403 12.282 1.00 76.50 85 SER A N 1
ATOM 590 C CA . SER A 1 85 ? 0.254 17.476 12.633 1.00 76.50 85 SER A CA 1
ATOM 591 C C . SER A 1 85 ? -0.376 17.325 14.030 1.00 76.50 85 SER A C 1
ATOM 593 O O . SER A 1 85 ? -0.922 18.291 14.573 1.00 76.50 85 SER A O 1
ATOM 595 N N . GLY A 1 86 ? -0.262 16.142 14.649 1.00 75.81 86 GLY A N 1
ATOM 596 C CA . GLY A 1 86 ? -0.857 15.829 15.949 1.00 75.81 86 GLY A CA 1
ATOM 597 C C . GLY A 1 86 ? -2.303 15.343 15.852 1.00 75.81 86 GLY A C 1
ATOM 598 O O . GLY A 1 86 ? -2.970 15.209 16.886 1.00 75.81 86 GLY A O 1
ATOM 599 N N . ASP A 1 87 ? -2.775 15.072 14.635 1.00 82.25 87 ASP A N 1
ATOM 600 C CA . ASP A 1 87 ? -4.064 14.442 14.398 1.00 82.25 87 ASP A CA 1
ATOM 601 C C . ASP A 1 87 ? -4.116 13.024 14.998 1.00 82.25 87 ASP A C 1
ATOM 603 O O . ASP A 1 87 ? -3.092 12.337 15.107 1.00 82.25 87 ASP A O 1
ATOM 607 N N . PRO A 1 88 ? -5.302 12.554 15.433 1.00 86.56 88 PRO A N 1
ATOM 608 C CA . PRO A 1 88 ? -5.449 11.190 15.922 1.00 86.56 88 PRO A CA 1
ATOM 609 C C . PRO A 1 88 ? -5.047 10.176 14.852 1.00 86.56 88 PRO A C 1
ATOM 611 O O . PRO A 1 88 ? -5.448 10.312 13.698 1.00 86.56 88 PRO A O 1
ATOM 614 N N . ALA A 1 89 ? -4.334 9.125 15.259 1.00 92.00 89 ALA A N 1
ATOM 615 C CA . ALA A 1 89 ? -3.947 8.046 14.359 1.00 92.00 89 ALA A CA 1
ATOM 616 C C . ALA A 1 89 ? -5.168 7.427 13.654 1.00 92.00 89 ALA A C 1
ATOM 618 O O . ALA A 1 89 ? -6.176 7.100 14.291 1.00 92.00 89 ALA A O 1
ATOM 619 N N . GLY A 1 90 ? -5.045 7.227 12.345 1.00 95.94 90 GLY A N 1
ATOM 620 C CA . GLY A 1 90 ? -5.925 6.372 11.565 1.00 95.94 90 GLY A CA 1
ATOM 621 C C . GLY A 1 90 ? -5.562 4.913 11.804 1.00 95.94 90 GLY A C 1
ATOM 622 O O . GLY A 1 90 ? -4.387 4.566 11.916 1.00 95.94 90 GLY A O 1
ATOM 623 N N . LEU A 1 91 ? -6.565 4.047 11.894 1.00 97.62 91 LEU A N 1
ATOM 624 C CA . LEU A 1 91 ? -6.372 2.615 12.092 1.00 97.62 91 LEU A CA 1
ATOM 625 C C . LEU A 1 91 ? -7.126 1.859 11.011 1.00 97.62 91 LEU A C 1
ATOM 627 O O . LEU A 1 91 ? -8.323 2.061 10.846 1.00 97.62 91 LEU A O 1
ATOM 631 N N . VAL A 1 92 ? -6.454 0.934 10.338 1.00 98.56 92 VAL A N 1
ATOM 632 C CA . VAL A 1 92 ? -7.068 -0.041 9.436 1.00 98.56 92 VAL A CA 1
ATOM 633 C C . VAL A 1 92 ? -6.834 -1.422 10.024 1.00 98.56 92 VAL A C 1
ATOM 635 O O . VAL A 1 92 ? -5.710 -1.917 10.050 1.00 98.56 92 VAL A O 1
ATOM 638 N N . ASN A 1 93 ? -7.894 -2.051 10.525 1.00 98.44 93 ASN A N 1
ATOM 639 C CA . ASN A 1 93 ? -7.810 -3.375 11.133 1.00 98.44 93 ASN A CA 1
ATOM 640 C C . ASN A 1 93 ? -8.371 -4.404 10.156 1.00 98.44 93 ASN A C 1
ATOM 642 O O . ASN A 1 93 ? -9.560 -4.371 9.841 1.00 98.44 93 ASN A O 1
ATOM 646 N N . LEU A 1 94 ? -7.543 -5.337 9.696 1.00 98.69 94 LEU A N 1
ATOM 647 C CA . LEU A 1 94 ? -7.978 -6.399 8.796 1.00 98.69 94 LEU A CA 1
ATOM 648 C C . LEU A 1 94 ? -8.833 -7.410 9.564 1.00 98.69 94 LEU A C 1
ATOM 650 O O . LEU A 1 94 ? -8.515 -7.807 10.688 1.00 98.69 94 LEU A O 1
ATOM 654 N N . SER A 1 95 ? -9.950 -7.823 8.971 1.00 98.62 95 SER A N 1
ATOM 655 C CA . SER A 1 95 ? -10.859 -8.787 9.587 1.00 98.62 95 SER A CA 1
ATOM 656 C C . SER A 1 95 ? -10.304 -10.219 9.544 1.00 98.62 95 SER A C 1
ATOM 658 O O . SER A 1 95 ? -9.178 -10.485 9.120 1.00 98.62 95 SER A O 1
ATOM 660 N N . ASN A 1 96 ? -11.118 -11.174 9.997 1.00 98.19 96 ASN A N 1
ATOM 661 C CA . ASN A 1 96 ? -10.845 -12.604 9.841 1.00 98.19 96 ASN A CA 1
ATOM 662 C C . ASN A 1 96 ? -11.415 -13.183 8.535 1.00 98.19 96 ASN A C 1
ATOM 664 O O . ASN A 1 96 ? -11.537 -14.406 8.425 1.00 98.19 96 ASN A O 1
ATOM 668 N N . ASP A 1 97 ? -11.798 -12.333 7.577 1.00 98.50 97 ASP A N 1
ATOM 669 C CA . ASP A 1 97 ? -12.315 -12.781 6.286 1.00 98.50 97 ASP A CA 1
ATOM 670 C C . ASP A 1 97 ? -11.335 -13.756 5.596 1.00 98.50 97 ASP A C 1
ATOM 672 O O . ASP A 1 97 ? -10.113 -13.566 5.675 1.00 98.50 97 ASP A O 1
ATOM 676 N N . PRO A 1 98 ? -11.829 -14.822 4.933 1.00 97.69 98 PRO A N 1
ATOM 677 C CA . PRO A 1 98 ? -10.977 -15.775 4.229 1.00 97.69 98 PRO A CA 1
ATOM 678 C C . PRO A 1 98 ? -10.038 -15.153 3.193 1.00 97.69 98 PRO A C 1
ATOM 680 O O . PRO A 1 98 ? -8.967 -15.720 2.976 1.00 97.69 98 PRO A O 1
ATOM 683 N N . PHE A 1 99 ? -10.383 -14.010 2.589 1.00 97.81 99 PHE A N 1
ATOM 684 C CA . PHE A 1 99 ? -9.493 -13.291 1.675 1.00 97.81 99 PHE A CA 1
ATOM 685 C C . PHE A 1 99 ? -8.121 -13.031 2.310 1.00 97.81 99 PHE A C 1
ATOM 687 O O . PHE A 1 99 ? -7.089 -13.368 1.728 1.00 97.81 99 PHE A O 1
ATOM 694 N N . TRP A 1 100 ? -8.108 -12.546 3.553 1.00 98.44 100 TRP A N 1
ATOM 695 C CA . TRP A 1 100 ? -6.879 -12.217 4.273 1.00 98.44 100 TRP A CA 1
ATOM 696 C C . TRP A 1 100 ? -6.043 -13.436 4.662 1.00 98.44 100 TRP A C 1
ATOM 698 O O . TRP A 1 100 ? -4.863 -13.287 4.959 1.00 98.44 100 TRP A O 1
ATOM 708 N N . SER A 1 101 ? -6.619 -14.644 4.653 1.00 97.31 101 SER A N 1
ATOM 709 C CA . SER A 1 101 ? -5.903 -15.867 5.046 1.00 97.31 101 SER A CA 1
ATOM 710 C C . SER A 1 101 ? -4.899 -16.366 4.006 1.00 97.31 101 SER A C 1
ATOM 712 O O . SER A 1 101 ? -4.042 -17.191 4.322 1.00 97.31 101 SER A O 1
ATOM 714 N N . ALA A 1 102 ? -5.026 -15.900 2.762 1.00 95.94 102 ALA A N 1
ATOM 715 C CA . ALA A 1 102 ? -4.225 -16.367 1.641 1.00 95.94 102 ALA A CA 1
ATOM 716 C C . ALA A 1 102 ? -4.081 -15.280 0.565 1.00 95.94 102 ALA A C 1
ATOM 718 O O . ALA A 1 102 ? -4.321 -15.530 -0.619 1.00 95.94 102 ALA A O 1
ATOM 719 N N . VAL A 1 103 ? -3.674 -14.074 0.966 1.00 98.25 103 VAL A N 1
ATOM 720 C CA . VAL A 1 103 ? -3.415 -12.993 0.009 1.00 98.25 103 VAL A CA 1
ATOM 721 C C . VAL A 1 103 ? -2.183 -13.359 -0.819 1.00 98.25 103 VAL A C 1
ATOM 723 O O . VAL A 1 103 ? -1.147 -13.676 -0.230 1.00 98.25 103 VAL A O 1
ATOM 726 N N . PRO A 1 104 ? -2.246 -13.346 -2.161 1.00 97.75 104 PRO A N 1
ATOM 727 C CA . PRO A 1 104 ? -1.082 -13.628 -2.991 1.00 97.75 104 PRO A CA 1
ATOM 728 C C . PRO A 1 104 ? 0.066 -12.664 -2.695 1.00 97.75 104 PRO A C 1
ATOM 730 O O . PRO A 1 104 ? -0.138 -11.450 -2.639 1.00 97.75 104 PRO A O 1
ATOM 733 N N . ASN A 1 105 ? 1.278 -13.192 -2.549 1.00 98.19 105 ASN A N 1
ATOM 734 C CA . ASN A 1 105 ? 2.465 -12.346 -2.504 1.00 98.19 105 ASN A CA 1
ATOM 735 C C . ASN A 1 105 ? 2.596 -11.616 -3.852 1.00 98.19 105 ASN A C 1
ATOM 737 O O . ASN A 1 105 ? 2.300 -12.194 -4.898 1.00 98.19 105 ASN A O 1
ATOM 741 N N . GLY A 1 106 ? 3.004 -10.353 -3.811 1.00 98.19 106 GLY A N 1
ATOM 742 C CA . GLY A 1 106 ? 2.952 -9.411 -4.924 1.00 98.19 106 GLY A CA 1
ATOM 743 C C . GLY A 1 106 ? 1.619 -8.664 -5.063 1.00 98.19 106 GLY A C 1
ATOM 744 O O . GLY A 1 106 ? 1.470 -7.883 -5.997 1.00 98.19 106 GLY A O 1
ATOM 745 N N . SER A 1 107 ? 0.644 -8.867 -4.168 1.00 98.62 107 SER A N 1
ATOM 746 C CA . SER A 1 107 ? -0.602 -8.087 -4.207 1.00 98.62 107 SER A CA 1
ATOM 747 C C . SER A 1 107 ? -0.374 -6.651 -3.738 1.00 98.62 107 SER A C 1
ATOM 749 O O . SER A 1 107 ? 0.107 -6.453 -2.623 1.00 98.62 107 SER A O 1
ATOM 751 N N . ILE A 1 108 ? -0.780 -5.686 -4.560 1.00 98.81 108 ILE A N 1
ATOM 752 C CA . ILE A 1 108 ? -0.949 -4.274 -4.215 1.00 98.81 108 ILE A CA 1
ATOM 753 C C . ILE A 1 108 ? -2.351 -4.112 -3.617 1.00 98.81 108 ILE A C 1
ATOM 755 O O . ILE A 1 108 ? -3.350 -4.514 -4.222 1.00 98.81 108 ILE A O 1
ATOM 759 N N . LEU A 1 109 ? -2.423 -3.563 -2.410 1.00 98.81 109 LEU A N 1
ATOM 760 C CA . LEU A 1 109 ? -3.654 -3.323 -1.666 1.00 98.81 109 LEU A CA 1
ATOM 761 C C . LEU A 1 109 ? -3.792 -1.824 -1.418 1.00 98.81 109 LEU A C 1
ATOM 763 O O . LEU A 1 109 ? -3.042 -1.274 -0.613 1.00 98.81 109 LEU A O 1
ATOM 767 N N . THR A 1 110 ? -4.749 -1.184 -2.082 1.00 98.56 110 THR A N 1
ATOM 768 C CA . THR A 1 110 ? -5.071 0.231 -1.860 1.00 98.56 110 THR A CA 1
ATOM 769 C C . THR A 1 110 ? -6.156 0.341 -0.798 1.00 98.56 110 THR A C 1
ATOM 771 O O . THR A 1 110 ? -7.188 -0.322 -0.903 1.00 98.56 110 THR A O 1
ATOM 774 N N . PHE A 1 111 ? -5.945 1.183 0.210 1.00 98.62 111 PHE A N 1
ATOM 775 C CA . PHE A 1 111 ? -6.943 1.518 1.225 1.00 98.62 111 PHE A CA 1
ATOM 776 C C . PHE A 1 111 ? -7.376 2.972 1.044 1.00 98.62 111 PHE A C 1
ATOM 778 O O . PHE A 1 111 ? -6.528 3.863 1.065 1.00 98.62 111 PHE A O 1
ATOM 785 N N . ILE A 1 112 ? -8.679 3.213 0.867 1.00 97.00 112 ILE A N 1
ATOM 786 C CA . ILE A 1 112 ? -9.227 4.532 0.509 1.00 97.00 112 ILE A CA 1
ATOM 787 C C . ILE A 1 112 ? -10.452 4.910 1.352 1.00 97.00 112 ILE A C 1
ATOM 789 O O . ILE A 1 112 ? -11.308 4.077 1.660 1.00 97.00 112 ILE A O 1
ATOM 793 N N . GLU A 1 113 ? -10.558 6.192 1.706 1.00 95.62 113 GLU A N 1
ATOM 794 C CA . GLU A 1 113 ? -11.655 6.736 2.525 1.00 95.62 113 GLU A CA 1
ATOM 795 C C . GLU A 1 113 ? -12.990 6.889 1.792 1.00 95.62 113 GLU A C 1
ATOM 797 O O . GLU A 1 113 ? -14.032 6.981 2.437 1.00 95.62 113 GLU A O 1
ATOM 802 N N . LYS A 1 114 ? -12.969 7.011 0.462 1.00 93.44 114 LYS A N 1
ATOM 803 C CA . LYS A 1 114 ? -14.138 7.367 -0.349 1.00 93.44 114 LYS A CA 1
ATOM 804 C C . LYS A 1 114 ? -14.581 6.189 -1.199 1.00 93.44 114 LYS A C 1
ATOM 806 O O . LYS A 1 114 ? -13.779 5.565 -1.889 1.00 93.44 114 LYS A O 1
ATOM 811 N N . ASP A 1 115 ? -15.879 5.940 -1.167 1.00 94.44 115 ASP A N 1
ATOM 812 C CA . ASP A 1 115 ? -16.572 4.989 -2.028 1.00 94.44 115 ASP A CA 1
ATOM 813 C C . ASP A 1 115 ? -16.925 5.642 -3.379 1.00 94.44 115 ASP A C 1
ATOM 815 O O . ASP A 1 115 ? -16.723 6.844 -3.590 1.00 94.44 115 ASP A O 1
ATOM 819 N N . THR A 1 116 ? -17.493 4.883 -4.314 1.00 93.25 116 THR A N 1
ATOM 820 C CA . THR A 1 116 ? -17.862 5.429 -5.631 1.00 93.25 116 THR A CA 1
ATOM 821 C C . THR A 1 116 ? -18.954 6.497 -5.549 1.00 93.25 116 THR A C 1
ATOM 823 O O . THR A 1 116 ? -18.968 7.430 -6.356 1.00 93.25 116 THR A O 1
ATOM 826 N N . ALA A 1 117 ? -19.840 6.438 -4.552 1.00 92.81 117 ALA A N 1
ATOM 827 C CA . ALA A 1 117 ? -20.877 7.451 -4.355 1.00 92.81 117 ALA A CA 1
ATOM 828 C C . ALA A 1 117 ? -20.316 8.815 -3.910 1.00 92.81 117 ALA A C 1
ATOM 830 O O . ALA A 1 117 ? -20.953 9.846 -4.142 1.00 92.81 117 ALA A O 1
ATOM 831 N N . THR A 1 118 ? -19.130 8.833 -3.300 1.00 90.50 118 THR A N 1
ATOM 832 C CA . THR A 1 118 ? -18.461 10.034 -2.774 1.00 90.50 118 THR A CA 1
ATOM 833 C C . THR A 1 118 ? -17.208 10.435 -3.557 1.00 90.50 118 THR A C 1
ATOM 835 O O . THR A 1 118 ? -16.489 11.348 -3.146 1.00 90.50 118 THR A O 1
ATOM 838 N N . GLY A 1 119 ? -16.992 9.828 -4.728 1.00 87.25 119 GLY A N 1
ATOM 839 C CA . GLY A 1 119 ? -15.926 10.195 -5.665 1.00 87.25 119 GLY A CA 1
ATOM 840 C C . GLY A 1 119 ? -14.617 9.422 -5.497 1.00 87.25 119 GLY A C 1
ATOM 841 O O . GLY A 1 119 ? -13.608 9.857 -6.042 1.00 87.25 119 GLY A O 1
ATOM 842 N N . GLY A 1 120 ? -14.628 8.312 -4.758 1.00 91.62 120 GLY A N 1
ATOM 843 C CA . GLY A 1 120 ? -13.553 7.321 -4.715 1.00 91.62 120 GLY A CA 1
ATOM 844 C C . GLY A 1 120 ? -13.975 5.998 -5.360 1.00 91.62 120 GLY A C 1
ATOM 845 O O . GLY A 1 120 ? -14.704 5.984 -6.355 1.00 91.62 120 GLY A O 1
ATOM 846 N N . LEU A 1 121 ? -13.526 4.873 -4.802 1.00 94.25 121 LEU A N 1
ATOM 847 C CA . LEU A 1 121 ? -13.725 3.536 -5.369 1.00 94.25 121 LEU A CA 1
ATOM 848 C C . LEU A 1 121 ? -14.246 2.565 -4.314 1.00 94.25 121 LEU A C 1
ATOM 850 O O . LEU A 1 121 ? -13.656 2.429 -3.244 1.00 94.25 121 LEU A O 1
ATOM 854 N N . ASP A 1 122 ? -15.332 1.866 -4.642 1.00 96.69 122 ASP 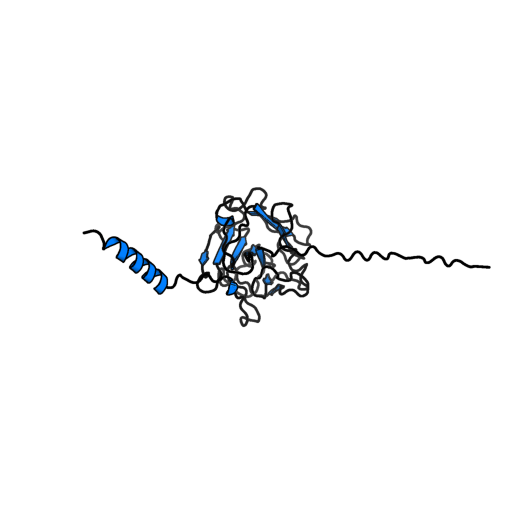A N 1
ATOM 855 C CA . ASP A 1 122 ? -15.852 0.770 -3.822 1.00 96.69 122 ASP A CA 1
ATOM 856 C C . ASP A 1 122 ? -14.821 -0.367 -3.692 1.00 96.69 122 ASP A C 1
ATOM 858 O O . ASP A 1 122 ? -13.912 -0.517 -4.517 1.00 96.69 122 ASP A O 1
ATOM 862 N N . THR A 1 123 ? -14.961 -1.214 -2.669 1.00 98.31 123 THR A N 1
ATOM 863 C CA . THR A 1 123 ? -14.100 -2.395 -2.533 1.00 98.31 123 THR A CA 1
ATOM 864 C C . THR A 1 123 ? -14.193 -3.288 -3.768 1.00 98.31 123 THR A C 1
ATOM 866 O O . THR A 1 123 ? -15.276 -3.702 -4.187 1.00 98.31 123 THR A O 1
ATOM 869 N N . GLY A 1 124 ? -13.033 -3.659 -4.299 1.00 98.12 124 GLY A N 1
ATOM 870 C CA . GLY A 1 124 ? -12.893 -4.608 -5.389 1.00 98.12 124 GLY A CA 1
ATOM 871 C C . GLY A 1 124 ? -11.646 -5.457 -5.192 1.00 98.12 124 GLY A C 1
ATOM 872 O O . GLY A 1 124 ? -10.548 -4.934 -5.022 1.00 98.12 124 GLY A O 1
ATOM 873 N N . LEU A 1 125 ? -11.815 -6.778 -5.222 1.00 98.12 125 LEU A N 1
ATOM 874 C CA . LEU A 1 125 ? -10.717 -7.731 -5.084 1.00 98.12 125 LEU A CA 1
ATOM 875 C C . LEU A 1 125 ? -10.235 -8.182 -6.459 1.00 98.12 125 LEU A C 1
ATOM 877 O O . LEU A 1 125 ? -11.055 -8.548 -7.301 1.00 98.12 125 LEU A O 1
ATOM 881 N N . PHE A 1 126 ? -8.916 -8.205 -6.655 1.00 96.56 126 PHE A N 1
ATOM 882 C CA . PHE A 1 126 ? -8.273 -8.597 -7.915 1.00 96.56 126 PHE A CA 1
ATOM 883 C C . PHE A 1 126 ? -8.822 -7.824 -9.127 1.00 96.56 126 PHE A C 1
ATOM 885 O O . PHE A 1 126 ? -9.150 -8.412 -10.157 1.00 96.56 126 PHE A O 1
ATOM 892 N N . LEU A 1 127 ? -8.948 -6.501 -8.981 1.00 96.69 127 LEU A N 1
ATOM 893 C CA . LEU A 1 127 ? -9.400 -5.593 -10.040 1.00 96.69 127 LEU A CA 1
ATOM 894 C C . LEU A 1 127 ? -8.473 -5.630 -11.260 1.00 96.69 127 LEU A C 1
ATOM 896 O O . LEU A 1 127 ? -8.945 -5.513 -12.390 1.00 96.69 127 LEU A O 1
ATOM 900 N N . ASP A 1 128 ? -7.181 -5.853 -11.024 1.00 96.75 128 ASP A N 1
ATOM 901 C CA . ASP A 1 128 ? -6.208 -6.221 -12.048 1.00 96.75 128 ASP A CA 1
ATOM 902 C C . ASP A 1 128 ? -5.394 -7.423 -11.554 1.00 96.75 128 ASP A C 1
ATOM 904 O O . ASP A 1 128 ? -4.939 -7.455 -10.410 1.00 96.75 128 ASP A O 1
ATOM 908 N N . ASP A 1 129 ? -5.232 -8.439 -12.395 1.00 95.94 129 ASP A N 1
ATOM 909 C CA . ASP A 1 129 ? -4.525 -9.671 -12.050 1.00 95.94 129 ASP A CA 1
ATOM 910 C C . ASP A 1 129 ? -3.449 -9.974 -13.090 1.00 95.94 129 ASP A C 1
ATOM 912 O O . ASP A 1 129 ? -3.693 -10.584 -14.133 1.00 95.94 129 ASP A O 1
ATOM 916 N N . GLN A 1 130 ? -2.225 -9.559 -12.770 1.00 96.75 130 GLN A N 1
ATOM 917 C CA . GLN A 1 130 ? -1.025 -9.760 -13.574 1.00 96.75 130 GLN A CA 1
ATOM 918 C C . GLN A 1 130 ? -0.081 -10.791 -12.940 1.00 96.75 130 GLN A C 1
ATOM 920 O O . GLN A 1 130 ? 1.109 -10.830 -13.270 1.00 96.75 130 GLN A O 1
ATOM 925 N N . ARG A 1 131 ? -0.560 -11.659 -12.037 1.00 95.19 131 ARG A N 1
ATOM 926 C CA . ARG A 1 131 ? 0.305 -12.580 -11.269 1.00 95.19 131 ARG A CA 1
ATOM 927 C C . ARG A 1 131 ? 1.076 -13.548 -12.159 1.00 95.19 131 ARG A C 1
ATOM 929 O O . ARG A 1 131 ? 2.228 -13.873 -11.876 1.00 95.19 131 ARG A O 1
ATOM 936 N N . ALA A 1 132 ? 0.467 -13.965 -13.261 1.00 94.38 132 ALA A N 1
ATOM 937 C CA . ALA A 1 132 ? 1.104 -14.827 -14.246 1.00 94.38 132 ALA A CA 1
ATOM 938 C C . ALA A 1 132 ? 2.143 -14.097 -15.109 1.00 94.38 132 ALA A C 1
ATOM 940 O O . ALA A 1 132 ? 3.228 -14.619 -15.377 1.00 94.38 132 ALA A O 1
ATOM 941 N N . ALA A 1 133 ? 1.816 -12.882 -15.552 1.00 94.19 133 ALA A N 1
ATOM 942 C CA . ALA A 1 133 ? 2.615 -12.138 -16.522 1.00 94.19 133 ALA A CA 1
ATOM 943 C C . ALA A 1 133 ? 3.754 -11.341 -15.869 1.00 94.19 133 ALA A C 1
ATOM 945 O O . ALA A 1 133 ? 4.889 -11.348 -16.359 1.00 94.19 133 ALA A O 1
ATOM 946 N N . ALA A 1 134 ? 3.463 -10.681 -14.749 1.00 96.00 134 ALA A N 1
ATOM 947 C CA . ALA A 1 134 ? 4.334 -9.711 -14.091 1.00 96.00 134 ALA A CA 1
ATOM 948 C C . ALA A 1 134 ? 4.530 -9.968 -12.587 1.00 96.00 134 ALA A C 1
ATOM 950 O O . ALA A 1 134 ? 5.520 -9.496 -12.036 1.00 96.00 134 ALA A O 1
ATOM 951 N N . GLY A 1 135 ? 3.667 -10.769 -11.953 1.00 97.38 135 GLY A N 1
ATOM 952 C CA . GLY A 1 135 ? 3.807 -11.187 -10.554 1.00 97.38 135 GLY A CA 1
ATOM 953 C C . GLY A 1 135 ? 3.032 -10.341 -9.554 1.00 97.38 135 GLY A C 1
ATOM 954 O O . GLY A 1 135 ? 3.240 -10.494 -8.360 1.00 97.38 135 GLY A O 1
ATOM 955 N N . TRP A 1 136 ? 2.126 -9.480 -10.007 1.00 98.06 136 TRP A N 1
ATOM 956 C CA . TRP A 1 136 ? 1.336 -8.634 -9.119 1.00 98.06 136 TRP A CA 1
ATOM 957 C C . TRP A 1 136 ? -0.153 -8.718 -9.422 1.00 98.06 136 TRP A C 1
ATOM 959 O O . TRP A 1 136 ? -0.565 -9.144 -10.497 1.00 98.06 136 TRP A O 1
ATOM 969 N N . SER A 1 137 ? -0.962 -8.322 -8.455 1.00 98.00 137 SER A N 1
ATOM 970 C CA . SER A 1 137 ? -2.396 -8.097 -8.626 1.00 98.00 137 SER A CA 1
ATOM 971 C C . SER A 1 137 ? -2.810 -6.916 -7.772 1.00 98.00 137 SER A C 1
ATOM 973 O O . SER A 1 137 ? -2.171 -6.665 -6.755 1.00 98.00 137 SER A O 1
ATOM 975 N N . TRP A 1 138 ? -3.886 -6.237 -8.130 1.00 98.62 138 TRP A N 1
ATOM 976 C CA . TRP A 1 138 ? -4.383 -5.087 -7.393 1.00 98.62 138 TRP A CA 1
ATOM 977 C C . TRP A 1 138 ? -5.771 -5.336 -6.809 1.00 98.62 138 TRP A C 1
ATOM 979 O O . TRP A 1 138 ? -6.650 -5.895 -7.466 1.00 98.62 138 TRP A O 1
ATOM 989 N N . SER A 1 139 ? -5.966 -4.929 -5.557 1.00 98.62 139 SER A N 1
ATOM 990 C CA . SER A 1 139 ? -7.276 -4.830 -4.911 1.00 98.62 139 SER A CA 1
ATOM 991 C C . SER A 1 139 ? -7.430 -3.460 -4.258 1.00 98.62 139 SER A C 1
ATOM 993 O O . SER A 1 139 ? -6.497 -2.968 -3.627 1.00 98.62 139 SER A O 1
ATOM 995 N N . ASN A 1 140 ? -8.625 -2.887 -4.361 1.00 98.44 140 ASN A N 1
ATOM 996 C CA . ASN A 1 140 ? -9.013 -1.674 -3.653 1.00 98.44 140 ASN A CA 1
ATOM 997 C C . ASN A 1 140 ? -9.926 -2.036 -2.478 1.00 98.44 140 ASN A C 1
ATOM 999 O O . ASN A 1 140 ? -10.840 -2.845 -2.635 1.00 98.44 140 ASN A O 1
ATOM 1003 N N . ILE A 1 141 ? -9.690 -1.436 -1.316 1.00 98.62 141 ILE A N 1
ATOM 1004 C CA . ILE A 1 141 ? -10.448 -1.653 -0.088 1.00 98.62 141 ILE A CA 1
ATOM 1005 C C . ILE A 1 141 ? -10.949 -0.299 0.410 1.00 98.62 141 ILE A C 1
ATOM 1007 O O . ILE A 1 141 ? -10.183 0.535 0.894 1.00 98.62 141 ILE A O 1
ATOM 1011 N N . PHE A 1 142 ? -12.262 -0.099 0.323 1.00 98.19 142 PHE A N 1
ATOM 1012 C CA . PHE A 1 142 ? -12.917 1.054 0.925 1.00 98.19 142 PHE A CA 1
ATOM 1013 C C . PHE A 1 142 ? -12.995 0.867 2.446 1.00 98.19 142 PHE A C 1
ATOM 1015 O O . PHE A 1 142 ? -13.416 -0.188 2.927 1.00 98.19 142 PHE A O 1
ATOM 1022 N N . LEU A 1 143 ? -12.641 1.899 3.219 1.00 98.12 143 LEU A N 1
ATOM 1023 C CA . LEU A 1 143 ? -12.604 1.823 4.688 1.00 98.12 143 LEU A CA 1
ATOM 1024 C C . LEU A 1 143 ? -13.958 1.519 5.351 1.00 98.12 143 LEU A C 1
ATOM 1026 O O . LEU A 1 143 ? -13.997 1.072 6.498 1.00 98.12 143 LEU A O 1
ATOM 1030 N N . GLY A 1 144 ? -15.071 1.718 4.641 1.00 97.19 144 GLY A N 1
ATOM 1031 C CA . GLY A 1 144 ? -16.402 1.327 5.111 1.00 97.19 144 GLY A CA 1
ATOM 1032 C C . GLY A 1 144 ? -16.758 -0.151 4.904 1.00 97.19 144 GLY A C 1
ATOM 1033 O O . GLY A 1 144 ? -17.851 -0.563 5.301 1.00 97.19 144 GLY A O 1
ATOM 1034 N N . ASP A 1 145 ? -15.887 -0.966 4.300 1.00 98.12 145 ASP A N 1
ATOM 1035 C CA . ASP A 1 145 ? -16.148 -2.389 4.078 1.00 98.12 145 ASP A CA 1
ATOM 1036 C C . ASP A 1 145 ? -16.002 -3.212 5.364 1.00 98.12 145 ASP A C 1
ATOM 1038 O O . ASP A 1 145 ? -14.940 -3.734 5.696 1.00 98.12 145 ASP A O 1
ATOM 1042 N N . ALA A 1 146 ? -17.115 -3.383 6.073 1.00 97.31 146 ALA A N 1
ATOM 1043 C CA . ALA A 1 146 ? -17.173 -4.159 7.310 1.00 97.31 146 ALA A CA 1
ATOM 1044 C C . ALA A 1 146 ? -17.001 -5.684 7.126 1.00 97.31 146 ALA A C 1
ATOM 1046 O O . ALA A 1 146 ? -17.014 -6.419 8.116 1.00 97.31 146 ALA A O 1
ATOM 1047 N N . THR A 1 147 ? -16.887 -6.185 5.890 1.00 98.00 147 THR A N 1
ATOM 1048 C CA . THR A 1 147 ? -16.574 -7.599 5.626 1.00 98.00 147 THR A CA 1
ATOM 1049 C C . THR A 1 147 ? -15.069 -7.803 5.710 1.00 98.00 147 THR A C 1
ATOM 1051 O O . THR A 1 147 ? -14.586 -8.656 6.459 1.00 98.00 147 THR A O 1
ATOM 1054 N N . LEU A 1 148 ? -14.315 -6.981 4.979 1.00 98.44 148 LEU A N 1
ATOM 1055 C CA . LEU A 1 148 ? -12.859 -7.062 4.944 1.00 98.44 148 LEU A CA 1
ATOM 1056 C C . LEU A 1 148 ? -12.197 -6.347 6.124 1.00 98.44 148 LEU A C 1
ATOM 1058 O O . LEU A 1 148 ? -11.098 -6.724 6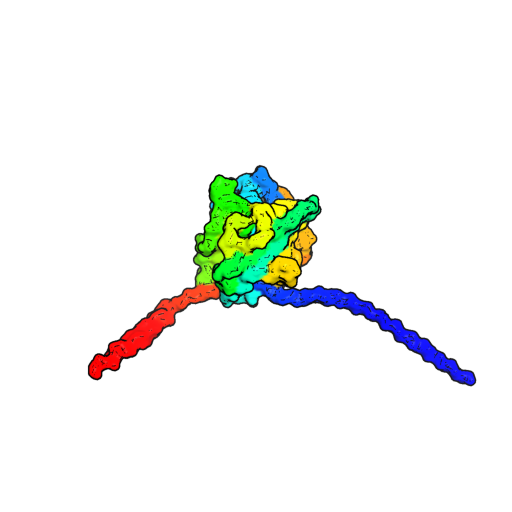.523 1.00 98.44 148 LEU A O 1
ATOM 1062 N N . LEU A 1 149 ? -12.853 -5.364 6.729 1.00 98.62 149 LEU A N 1
ATOM 1063 C CA . LEU A 1 149 ? -12.291 -4.592 7.830 1.00 98.62 149 LEU A CA 1
ATOM 1064 C C . LEU A 1 149 ? -13.009 -4.904 9.140 1.00 98.62 149 LEU A C 1
ATOM 1066 O O . LEU A 1 149 ? -14.227 -5.055 9.212 1.00 98.62 149 LEU A O 1
ATOM 1070 N N . ALA A 1 150 ? -12.224 -5.045 10.202 1.00 97.75 150 ALA A N 1
ATOM 1071 C CA . ALA A 1 150 ? -12.711 -5.295 11.545 1.00 97.75 150 ALA A CA 1
ATOM 1072 C C . ALA A 1 150 ? -13.193 -4.005 12.220 1.00 97.75 150 ALA A C 1
ATOM 1074 O O . ALA A 1 150 ? -12.816 -2.885 11.859 1.00 97.75 150 ALA A O 1
ATOM 1075 N N . ALA A 1 151 ? -13.981 -4.184 13.283 1.00 95.75 151 ALA A N 1
ATOM 1076 C CA . ALA A 1 151 ? -14.348 -3.098 14.180 1.00 95.75 151 ALA A CA 1
ATOM 1077 C C . ALA A 1 151 ? -13.102 -2.375 14.728 1.00 95.75 151 ALA A C 1
ATOM 1079 O O . ALA A 1 151 ? -12.067 -2.990 14.992 1.00 95.75 151 ALA A O 1
ATOM 1080 N N . GLY A 1 152 ? -13.222 -1.060 14.917 1.00 93.94 152 GLY A N 1
ATOM 1081 C CA . GLY A 1 152 ? -12.111 -0.199 15.331 1.00 93.94 152 GLY A CA 1
ATOM 1082 C C . GLY A 1 152 ? -11.283 0.365 14.174 1.00 93.94 152 GLY A C 1
ATOM 1083 O O . GLY A 1 152 ? -10.381 1.149 14.440 1.00 93.94 152 GLY A O 1
ATOM 1084 N N . THR A 1 153 ? -11.597 0.005 12.925 1.00 97.50 153 THR A N 1
ATOM 1085 C CA . THR A 1 153 ? -11.102 0.732 11.747 1.00 97.50 153 THR A CA 1
ATOM 1086 C C . THR A 1 153 ? -11.687 2.145 11.727 1.00 97.50 153 THR A C 1
ATOM 1088 O O . THR A 1 153 ? -12.884 2.326 11.976 1.00 97.50 153 THR A O 1
ATOM 1091 N N . THR A 1 154 ? -10.850 3.150 11.480 1.00 96.62 154 THR A N 1
ATOM 1092 C CA . THR A 1 154 ? -11.271 4.545 11.341 1.00 96.62 154 THR A CA 1
ATOM 1093 C C . THR A 1 154 ? -11.864 4.784 9.956 1.00 96.62 154 THR A C 1
ATOM 1095 O O . THR A 1 154 ? -11.467 4.163 8.976 1.00 96.62 154 THR A O 1
ATOM 1098 N N . ALA A 1 155 ? -12.830 5.699 9.867 1.00 92.44 155 ALA A N 1
ATOM 1099 C CA . ALA A 1 155 ? -13.419 6.092 8.583 1.00 92.44 155 ALA A CA 1
ATOM 1100 C C . ALA A 1 155 ? -12.520 7.051 7.783 1.00 92.44 155 ALA A C 1
ATOM 1102 O O . ALA A 1 155 ? -12.7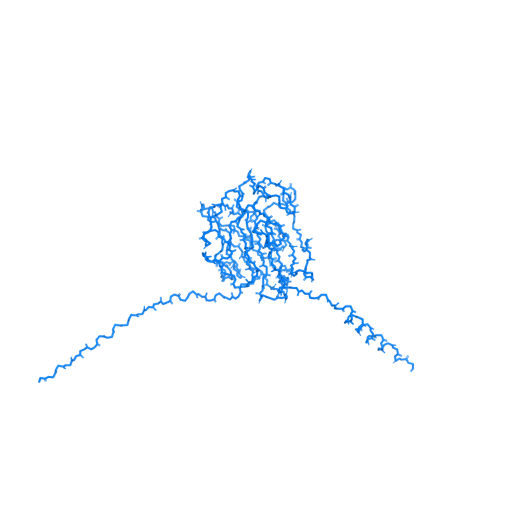67 7.274 6.603 1.00 92.44 155 ALA A O 1
ATOM 1103 N N . THR A 1 156 ? -11.514 7.632 8.441 1.00 93.19 156 THR A N 1
ATOM 1104 C CA . THR A 1 156 ? -10.576 8.600 7.872 1.00 93.19 156 THR A CA 1
ATOM 1105 C C . THR A 1 156 ? -9.133 8.205 8.179 1.00 93.19 156 THR A C 1
ATOM 1107 O O . THR A 1 156 ? -8.864 7.508 9.166 1.00 93.19 156 THR A O 1
ATOM 1110 N N . LEU A 1 157 ? -8.218 8.682 7.346 1.00 94.81 157 LEU A N 1
ATOM 1111 C CA . LEU A 1 157 ? -6.780 8.494 7.378 1.00 94.81 157 LEU A CA 1
ATOM 1112 C C . LEU A 1 157 ? -6.121 9.871 7.521 1.00 94.81 157 LEU A C 1
ATOM 1114 O O . LEU A 1 157 ? -6.336 10.732 6.669 1.00 94.81 157 LEU A O 1
ATOM 1118 N N . PRO A 1 158 ? -5.318 10.100 8.570 1.00 93.62 158 PRO A N 1
ATOM 1119 C CA . PRO A 1 158 ? -4.524 11.313 8.687 1.00 93.62 158 PRO A CA 1
ATOM 1120 C C . PRO A 1 158 ? -3.307 11.172 7.767 1.00 93.62 158 PRO A C 1
ATOM 1122 O O . PRO A 1 158 ? -2.249 10.717 8.188 1.00 93.62 158 PRO A O 1
ATOM 1125 N N . ILE A 1 159 ? -3.489 11.467 6.482 1.00 92.75 159 ILE A N 1
ATOM 1126 C CA . ILE A 1 159 ? -2.408 11.494 5.495 1.00 92.75 159 ILE A CA 1
ATOM 1127 C C . ILE A 1 159 ? -2.265 12.932 5.025 1.00 92.75 159 ILE A C 1
ATOM 1129 O O . ILE A 1 159 ? -3.238 13.565 4.615 1.00 92.75 159 ILE A O 1
ATOM 1133 N N . SER A 1 160 ? -1.049 13.454 5.115 1.00 89.69 160 SER A N 1
ATOM 1134 C CA . SER A 1 160 ? -0.713 14.784 4.628 1.00 89.69 160 SER A CA 1
ATOM 1135 C C . SER A 1 160 ? 0.778 14.872 4.290 1.00 89.69 160 SER A C 1
ATOM 1137 O O . SER A 1 160 ? 1.477 13.864 4.219 1.00 89.69 160 SER A O 1
ATOM 1139 N N . ASN A 1 161 ? 1.253 16.094 4.076 1.00 87.25 161 ASN A N 1
ATOM 1140 C CA . ASN A 1 161 ? 2.652 16.443 3.860 1.00 87.25 161 ASN A CA 1
ATOM 1141 C C . ASN A 1 161 ? 3.374 16.848 5.173 1.00 87.25 161 ASN A C 1
ATOM 1143 O O . ASN A 1 161 ? 4.236 17.732 5.167 1.00 87.25 161 ASN A O 1
ATOM 1147 N N . SER A 1 162 ? 2.909 16.336 6.320 1.00 89.38 162 SER A N 1
ATOM 1148 C CA . SER A 1 162 ? 3.325 16.777 7.660 1.00 89.38 162 SER A CA 1
ATOM 1149 C C . SER A 1 162 ? 3.874 15.638 8.520 1.00 89.38 162 SER A C 1
ATOM 1151 O O . SER A 1 162 ? 3.463 15.488 9.665 1.00 89.38 162 SER A O 1
ATOM 1153 N N . ASP A 1 163 ? 4.848 14.887 8.013 1.00 90.31 163 ASP A N 1
ATOM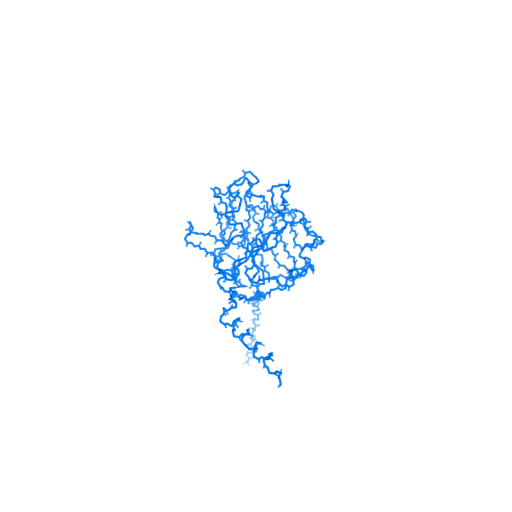 1154 C CA . ASP A 1 163 ? 5.491 13.753 8.693 1.00 90.31 163 ASP A CA 1
ATOM 1155 C C . ASP A 1 163 ? 4.581 12.515 8.789 1.00 90.31 163 ASP A C 1
ATOM 1157 O O . ASP A 1 163 ? 4.533 11.838 9.825 1.00 90.31 163 ASP A O 1
ATOM 1161 N N . THR A 1 164 ? 3.870 12.194 7.700 1.00 93.44 164 THR A N 1
ATOM 1162 C CA . THR A 1 164 ? 3.048 10.977 7.622 1.00 93.44 164 THR A CA 1
ATOM 1163 C C . THR A 1 164 ? 3.904 9.720 7.832 1.00 93.44 164 THR A C 1
ATOM 1165 O O . THR A 1 164 ? 4.968 9.551 7.230 1.00 93.44 164 THR A O 1
ATOM 1168 N N . GLN A 1 165 ? 3.427 8.803 8.678 1.00 94.12 165 GLN A N 1
ATOM 1169 C CA . GLN A 1 165 ? 4.062 7.516 8.973 1.00 94.12 165 GLN A CA 1
ATOM 1170 C C . GLN A 1 165 ? 3.042 6.383 9.000 1.00 94.12 165 GLN A C 1
ATOM 1172 O O . GLN A 1 165 ? 1.913 6.546 9.461 1.00 94.12 165 GLN A O 1
ATOM 1177 N N . ILE A 1 166 ? 3.483 5.205 8.565 1.00 96.31 166 ILE A N 1
ATOM 1178 C CA . ILE A 1 166 ? 2.702 3.974 8.534 1.00 96.31 166 ILE A CA 1
ATOM 1179 C C . ILE A 1 166 ? 3.443 2.873 9.293 1.00 96.31 166 ILE A C 1
ATOM 1181 O O . ILE A 1 166 ? 4.618 2.590 9.040 1.00 96.31 166 ILE A O 1
ATOM 1185 N N . ILE A 1 167 ? 2.738 2.227 10.219 1.00 96.06 167 ILE A N 1
ATOM 1186 C CA . ILE A 1 167 ? 3.212 1.083 11.003 1.00 96.06 167 ILE A CA 1
ATOM 1187 C C . ILE A 1 167 ? 2.255 -0.083 10.777 1.00 96.06 167 ILE A C 1
ATOM 1189 O O . ILE A 1 167 ? 1.042 0.077 10.875 1.00 96.06 167 ILE A O 1
ATOM 1193 N N . VAL A 1 168 ? 2.788 -1.281 10.545 1.00 97.31 168 VAL A N 1
ATOM 1194 C CA . VAL A 1 168 ? 1.986 -2.509 10.473 1.00 97.31 168 VAL A CA 1
ATOM 1195 C C . VAL A 1 168 ? 2.283 -3.374 11.684 1.00 97.31 168 VAL A C 1
ATOM 1197 O O . VAL A 1 168 ? 3.443 -3.597 12.041 1.00 97.31 168 VAL A O 1
ATOM 1200 N N . ARG A 1 169 ? 1.229 -3.906 12.295 1.00 96.75 169 ARG A N 1
ATOM 1201 C CA . ARG A 1 169 ? 1.287 -4.837 13.419 1.00 96.75 169 ARG A CA 1
ATOM 1202 C C . ARG A 1 169 ? 0.568 -6.134 13.079 1.00 96.75 169 ARG A C 1
ATOM 1204 O O . ARG A 1 169 ? -0.426 -6.123 12.359 1.00 96.75 169 ARG A O 1
ATOM 1211 N N . ASP A 1 170 ? 1.033 -7.234 13.664 1.00 95.19 170 ASP A N 1
ATOM 1212 C CA . ASP A 1 170 ? 0.393 -8.555 13.544 1.00 95.19 170 ASP A CA 1
ATOM 1213 C C . ASP A 1 170 ? -1.031 -8.607 14.131 1.00 95.19 170 ASP A C 1
ATOM 1215 O O . ASP A 1 170 ? -1.807 -9.515 13.841 1.00 95.19 170 ASP A O 1
ATOM 1219 N N . SER A 1 171 ? -1.368 -7.631 14.972 1.00 95.62 171 SER A N 1
ATOM 1220 C CA . SER A 1 171 ? -2.672 -7.427 15.591 1.00 95.62 171 SER A CA 1
ATOM 1221 C C . SER A 1 171 ? -2.786 -5.999 16.143 1.00 95.62 171 SER A C 1
ATOM 1223 O O . SER A 1 171 ? -1.758 -5.344 16.350 1.00 95.62 171 SER A O 1
ATOM 1225 N N . PRO A 1 172 ? -3.995 -5.473 16.421 1.00 94.56 172 PRO A N 1
ATOM 1226 C CA . PRO A 1 172 ? -4.147 -4.178 17.081 1.00 94.56 172 PRO A CA 1
ATOM 1227 C C . PRO A 1 172 ? -3.403 -4.144 18.425 1.00 94.56 172 PRO A C 1
ATOM 1229 O O . PRO A 1 172 ? -3.675 -4.945 19.318 1.00 94.56 172 PRO A O 1
ATOM 1232 N N . GLY A 1 173 ? -2.441 -3.227 18.565 1.00 90.88 173 GLY A N 1
ATOM 1233 C CA . GLY A 1 173 ? -1.559 -3.149 19.740 1.00 90.88 173 GLY A CA 1
ATOM 1234 C C . GLY A 1 173 ? -0.527 -4.283 19.854 1.00 90.88 173 GLY A C 1
ATOM 1235 O O . GLY A 1 173 ? 0.168 -4.375 20.866 1.00 90.88 173 GLY A O 1
ATOM 1236 N N . GLY A 1 174 ? -0.427 -5.133 18.832 1.00 93.31 174 GLY A N 1
ATOM 1237 C CA . GLY A 1 174 ? 0.508 -6.245 18.735 1.00 93.31 174 GLY A CA 1
ATOM 1238 C C . GLY A 1 174 ? 1.918 -5.846 18.306 1.00 93.31 174 GLY A C 1
ATOM 1239 O O . GLY A 1 174 ? 2.332 -4.680 18.385 1.00 93.31 174 GLY A O 1
ATOM 1240 N N . THR A 1 175 ? 2.670 -6.844 17.849 1.00 94.00 175 THR A N 1
ATOM 1241 C CA . THR A 1 175 ? 4.076 -6.685 17.464 1.00 94.00 175 THR A CA 1
ATOM 1242 C C . THR A 1 175 ? 4.173 -5.985 16.118 1.00 94.00 175 THR A C 1
ATOM 1244 O O . THR A 1 175 ? 3.437 -6.319 15.194 1.00 94.00 175 THR A O 1
ATOM 1247 N N . ILE A 1 176 ? 5.094 -5.025 16.001 1.00 94.00 176 ILE A N 1
ATOM 1248 C CA . ILE A 1 176 ? 5.392 -4.360 14.728 1.00 94.00 176 ILE A CA 1
ATOM 1249 C C . ILE A 1 176 ? 6.015 -5.384 13.776 1.00 94.00 176 ILE A C 1
ATOM 1251 O O . ILE A 1 176 ? 7.031 -5.995 14.105 1.00 94.00 176 ILE A O 1
ATOM 1255 N N . VAL A 1 177 ? 5.398 -5.555 12.609 1.00 93.56 177 VAL A N 1
ATOM 1256 C CA . VAL A 1 177 ? 5.879 -6.421 11.520 1.00 93.56 177 VAL A CA 1
ATOM 1257 C C . VAL A 1 177 ? 6.453 -5.620 10.352 1.00 93.56 177 VAL A C 1
ATOM 1259 O O . VAL A 1 177 ? 7.201 -6.172 9.551 1.00 93.56 177 VAL A O 1
ATOM 1262 N N . PHE A 1 178 ? 6.137 -4.325 10.262 1.00 95.81 178 PHE A N 1
ATOM 1263 C CA . PHE A 1 178 ? 6.739 -3.388 9.317 1.00 95.81 178 PHE A CA 1
ATOM 1264 C C . PHE A 1 178 ? 6.632 -1.946 9.828 1.00 95.81 178 PHE A C 1
ATOM 1266 O O . PHE A 1 178 ? 5.671 -1.589 10.513 1.00 95.81 178 PHE A O 1
ATOM 1273 N N . GLY A 1 179 ? 7.601 -1.119 9.445 1.00 93.31 179 GLY A N 1
ATOM 1274 C CA . GLY A 1 179 ? 7.634 0.303 9.754 1.00 93.31 179 GLY A CA 1
ATOM 1275 C C . GLY A 1 179 ? 8.228 0.646 11.133 1.00 93.31 179 GLY A C 1
ATOM 1276 O O . GLY A 1 179 ? 8.783 -0.229 11.808 1.00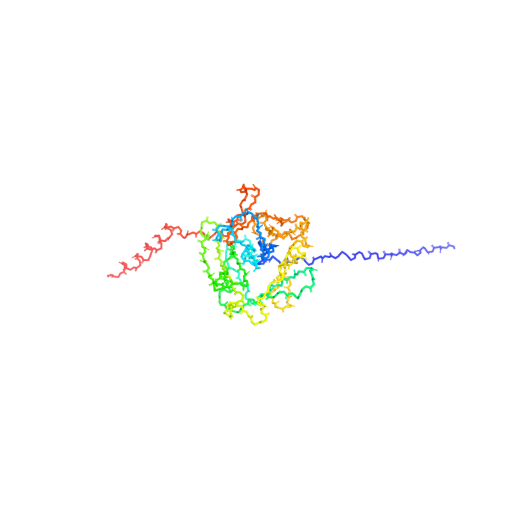 93.31 179 GLY A O 1
ATOM 1277 N N . PRO A 1 180 ? 8.134 1.919 11.557 1.00 93.56 180 PRO A N 1
ATOM 1278 C CA . PRO A 1 180 ? 7.474 3.014 10.838 1.00 93.56 180 PRO A CA 1
ATOM 1279 C C . PRO A 1 180 ? 8.131 3.282 9.477 1.00 93.56 180 PRO A C 1
ATOM 1281 O O . PRO A 1 180 ? 9.343 3.146 9.341 1.00 93.56 180 PRO A O 1
ATOM 1284 N N . ALA A 1 181 ? 7.325 3.597 8.468 1.00 94.06 181 ALA A N 1
ATOM 1285 C CA . ALA A 1 181 ? 7.773 4.005 7.138 1.00 94.06 181 ALA A CA 1
ATOM 1286 C C . ALA A 1 181 ? 6.966 5.222 6.680 1.00 94.06 181 ALA A C 1
ATOM 1288 O O . ALA A 1 181 ? 5.791 5.333 7.021 1.00 94.06 181 ALA A O 1
ATOM 1289 N N . GLY A 1 182 ? 7.583 6.113 5.915 1.00 91.81 182 GLY A N 1
ATOM 1290 C CA . GLY A 1 182 ? 6.983 7.371 5.469 1.00 91.81 182 GLY A CA 1
ATOM 1291 C C . GLY A 1 182 ? 7.996 8.508 5.507 1.00 91.81 182 GLY A C 1
ATOM 1292 O O . GLY A 1 182 ? 9.155 8.278 5.855 1.00 91.81 182 GLY A O 1
ATOM 1293 N N . GLU A 1 183 ? 7.569 9.721 5.163 1.00 87.38 183 GLU A N 1
ATOM 1294 C CA . GLU A 1 183 ? 8.464 10.881 5.005 1.00 87.38 183 GLU A CA 1
ATOM 1295 C C . GLU A 1 183 ? 9.194 11.257 6.302 1.00 87.38 183 GLU A C 1
ATOM 1297 O O . GLU A 1 183 ? 10.332 11.699 6.278 1.00 87.38 183 GLU A O 1
ATOM 1302 N N . ALA A 1 184 ? 8.591 10.993 7.465 1.00 75.88 184 ALA A N 1
ATOM 1303 C CA . ALA A 1 184 ? 9.237 11.268 8.749 1.00 75.88 184 ALA A CA 1
ATOM 1304 C C . ALA A 1 184 ? 10.400 10.306 9.071 1.00 75.88 184 ALA A C 1
ATOM 1306 O O . ALA A 1 184 ? 11.120 10.500 10.055 1.00 75.88 184 ALA A O 1
ATOM 1307 N N . ILE A 1 185 ? 10.507 9.205 8.318 1.00 85.12 185 ILE A N 1
ATOM 1308 C CA . ILE A 1 185 ? 11.486 8.128 8.521 1.00 85.12 185 ILE A CA 1
ATOM 1309 C C . ILE A 1 185 ? 12.501 8.084 7.373 1.00 85.12 185 ILE A C 1
ATOM 1311 O O . ILE A 1 185 ? 13.684 7.830 7.621 1.00 85.12 185 ILE A O 1
ATOM 1315 N N . ALA A 1 186 ? 12.047 8.337 6.144 1.00 79.31 186 ALA A N 1
ATOM 1316 C CA . ALA A 1 186 ? 12.911 8.621 5.006 1.00 79.31 186 ALA A CA 1
ATOM 1317 C C . ALA A 1 186 ? 13.620 9.979 5.199 1.00 79.31 186 ALA A C 1
ATOM 1319 O O . ALA A 1 186 ? 13.180 10.803 5.993 1.00 79.31 186 ALA A O 1
ATOM 1320 N N . ASP A 1 187 ? 14.720 10.234 4.484 1.00 76.25 187 ASP A N 1
ATOM 1321 C CA . ASP A 1 187 ? 15.349 11.576 4.448 1.00 76.25 187 ASP A CA 1
ATOM 1322 C C . ASP A 1 187 ? 14.690 12.470 3.386 1.00 76.25 187 ASP A C 1
ATOM 1324 O O . ASP A 1 187 ? 15.321 13.361 2.825 1.00 76.25 187 ASP A O 1
ATOM 1328 N N . GLU A 1 188 ? 13.425 12.187 3.081 1.00 76.25 188 GLU A N 1
ATOM 1329 C CA . GLU A 1 188 ? 12.667 12.776 1.987 1.00 76.25 188 GLU A CA 1
ATOM 1330 C C . GLU A 1 188 ? 11.380 13.356 2.562 1.00 76.25 188 GLU A C 1
ATOM 1332 O O . GLU A 1 188 ? 10.631 12.656 3.243 1.00 76.25 188 GLU A O 1
ATOM 1337 N N . GLY A 1 189 ? 11.137 14.641 2.308 1.00 83.19 189 GLY A N 1
ATOM 1338 C CA . GLY A 1 189 ? 9.883 15.301 2.661 1.00 83.19 189 GLY A CA 1
ATOM 1339 C C . GLY A 1 189 ? 8.933 15.288 1.472 1.00 83.19 189 GLY A C 1
ATOM 1340 O O . GLY A 1 189 ? 9.357 15.555 0.354 1.00 83.19 189 GLY A O 1
ATOM 1341 N N . VAL A 1 190 ? 7.652 15.036 1.710 1.00 89.94 190 VAL A N 1
ATOM 1342 C CA . VAL A 1 190 ? 6.591 15.173 0.711 1.00 89.94 190 VAL A CA 1
ATOM 1343 C C . VAL A 1 190 ? 5.993 16.565 0.863 1.00 89.94 190 VAL A C 1
ATOM 1345 O O . VAL A 1 190 ? 5.799 17.052 1.975 1.00 89.94 190 VAL A O 1
ATOM 1348 N N . ASN A 1 191 ? 5.695 17.255 -0.237 1.00 90.12 191 ASN A N 1
ATOM 1349 C CA . ASN A 1 191 ? 4.891 18.476 -0.200 1.00 90.12 191 ASN A CA 1
ATOM 1350 C C . ASN A 1 191 ? 3.419 18.215 -0.564 1.00 90.12 191 ASN A C 1
ATOM 1352 O O . ASN A 1 191 ? 3.024 17.131 -0.976 1.00 90.12 191 ASN A O 1
ATOM 1356 N N . SER A 1 192 ? 2.573 19.241 -0.444 1.00 90.88 192 SER A N 1
ATOM 1357 C CA . SER A 1 192 ? 1.119 19.132 -0.659 1.00 90.88 192 SER A CA 1
ATOM 1358 C C . SER A 1 192 ? 0.679 18.857 -2.107 1.00 90.88 192 SER A C 1
ATOM 1360 O O . SER A 1 192 ? -0.515 18.919 -2.418 1.00 90.88 192 SER A O 1
ATOM 1362 N N . SER A 1 193 ? 1.626 18.613 -3.011 1.00 90.94 193 SER A N 1
ATOM 1363 C CA . SER A 1 193 ? 1.427 18.227 -4.411 1.00 90.94 193 SER A CA 1
ATOM 1364 C C . SER A 1 193 ? 2.187 16.945 -4.769 1.00 90.94 193 SER A C 1
ATOM 1366 O O . SER A 1 193 ? 2.319 16.634 -5.947 1.00 90.94 193 SER A O 1
ATOM 1368 N N . GLU A 1 194 ? 2.677 16.193 -3.789 1.00 92.81 194 GLU A N 1
ATOM 1369 C CA . GLU A 1 194 ? 3.483 14.993 -4.006 1.00 92.81 194 GLU A CA 1
ATOM 1370 C C . GLU A 1 194 ? 2.873 13.767 -3.330 1.00 92.81 194 GLU A C 1
ATOM 1372 O O . GLU A 1 194 ? 1.983 13.843 -2.480 1.00 92.81 194 GLU A O 1
ATOM 1377 N N . VAL A 1 195 ? 3.368 12.610 -3.747 1.00 93.69 195 VAL A N 1
ATOM 1378 C CA . VAL A 1 195 ? 3.158 11.323 -3.089 1.00 93.69 195 VAL A CA 1
ATOM 1379 C C . VAL A 1 195 ? 4.487 10.840 -2.524 1.00 93.69 195 VAL A C 1
ATOM 1381 O O . VAL A 1 195 ? 5.534 11.173 -3.074 1.00 93.69 195 VAL A O 1
ATOM 1384 N N . LEU A 1 196 ? 4.456 10.018 -1.478 1.00 95.50 196 LEU A N 1
ATOM 1385 C CA . LEU A 1 196 ? 5.605 9.170 -1.159 1.00 95.50 196 LEU A CA 1
ATOM 1386 C C . LEU A 1 196 ? 5.440 7.848 -1.896 1.00 95.50 196 LEU A C 1
ATOM 1388 O O . LEU A 1 196 ? 4.345 7.287 -1.889 1.00 95.50 196 LEU A O 1
ATOM 1392 N N . LYS A 1 197 ? 6.514 7.311 -2.468 1.00 95.44 197 LYS A N 1
ATOM 1393 C CA . LYS A 1 197 ? 6.501 6.021 -3.161 1.00 95.44 197 LYS A CA 1
ATOM 1394 C C . LYS A 1 197 ? 7.753 5.200 -2.880 1.00 95.44 197 LYS A C 1
ATOM 1396 O O . LYS A 1 197 ? 8.820 5.732 -2.597 1.00 95.44 197 LYS A O 1
ATOM 1401 N N . LEU A 1 198 ? 7.623 3.887 -3.006 1.00 96.69 198 LEU A N 1
ATOM 1402 C CA . LEU A 1 198 ? 8.725 2.934 -3.028 1.00 96.69 198 LEU A CA 1
ATOM 1403 C C . LEU A 1 198 ? 9.345 2.869 -4.436 1.00 96.69 198 LEU A C 1
ATOM 1405 O O . LEU A 1 198 ? 8.731 2.324 -5.354 1.00 96.69 198 LEU A O 1
ATOM 1409 N N . GLU A 1 199 ? 10.573 3.355 -4.600 1.00 96.00 199 GLU A N 1
ATOM 1410 C CA . GLU A 1 199 ? 11.366 3.329 -5.844 1.00 96.00 199 GLU A CA 1
ATOM 1411 C C . GLU A 1 199 ? 12.305 2.107 -5.907 1.00 96.00 199 GLU A C 1
ATOM 1413 O O . GLU A 1 199 ? 13.495 2.191 -6.218 1.00 96.00 199 GLU A O 1
ATOM 1418 N N . ALA A 1 200 ? 11.771 0.930 -5.567 1.00 97.06 200 ALA A N 1
ATOM 1419 C CA . ALA A 1 200 ? 12.474 -0.350 -5.640 1.00 97.06 200 ALA A CA 1
ATOM 1420 C C . ALA A 1 200 ? 11.506 -1.530 -5.789 1.00 97.06 200 ALA A C 1
ATOM 1422 O O . ALA A 1 200 ? 10.323 -1.431 -5.459 1.00 97.06 200 ALA A O 1
ATOM 1423 N N . ASP A 1 201 ? 12.032 -2.676 -6.230 1.00 97.94 201 ASP A N 1
ATOM 1424 C CA . ASP A 1 201 ? 11.302 -3.948 -6.249 1.00 97.94 201 ASP A CA 1
ATOM 1425 C C . ASP A 1 201 ? 10.872 -4.341 -4.816 1.00 97.94 201 ASP A C 1
ATOM 1427 O O . ASP A 1 201 ? 11.727 -4.413 -3.923 1.00 97.94 201 ASP A O 1
ATOM 1431 N N . PRO A 1 202 ? 9.580 -4.634 -4.561 1.00 97.75 202 PRO A N 1
ATOM 1432 C CA . PRO A 1 202 ? 9.084 -4.939 -3.228 1.00 97.75 202 PRO A CA 1
ATOM 1433 C C . PRO A 1 202 ? 9.735 -6.193 -2.672 1.00 97.75 202 PRO A C 1
ATOM 1435 O O . PRO A 1 202 ? 9.736 -7.245 -3.316 1.00 97.75 202 PRO A O 1
ATOM 1438 N N . ALA A 1 203 ? 10.227 -6.113 -1.441 1.00 96.06 203 ALA A N 1
ATOM 1439 C CA . ALA A 1 203 ? 10.851 -7.231 -0.752 1.00 96.06 203 ALA A CA 1
ATOM 1440 C C . ALA A 1 203 ? 10.632 -7.132 0.768 1.00 96.06 203 ALA A C 1
ATOM 1442 O O . ALA A 1 203 ? 10.536 -6.034 1.312 1.00 96.06 203 ALA A O 1
ATOM 1443 N N . PRO A 1 204 ? 10.626 -8.260 1.498 1.00 93.50 204 PRO A N 1
ATOM 1444 C CA . PRO A 1 204 ? 10.402 -8.270 2.949 1.00 93.50 204 PRO A CA 1
ATOM 1445 C C . PRO A 1 204 ? 11.514 -7.611 3.786 1.00 93.50 204 PRO A C 1
ATOM 1447 O O . PRO A 1 204 ? 11.384 -7.518 5.004 1.00 93.50 204 PRO A O 1
ATOM 1450 N N . GLY A 1 205 ? 12.624 -7.212 3.159 1.00 90.38 205 GLY A N 1
ATOM 1451 C CA . GLY A 1 205 ? 13.779 -6.576 3.799 1.00 90.38 205 GLY A CA 1
ATOM 1452 C C . GLY A 1 205 ? 14.064 -5.167 3.283 1.00 90.38 205 GLY A C 1
ATOM 1453 O O . GLY A 1 205 ? 15.221 -4.756 3.318 1.00 90.38 205 GLY A O 1
ATOM 1454 N N . ILE A 1 206 ? 13.053 -4.471 2.748 1.00 93.12 206 ILE A N 1
ATOM 1455 C CA . ILE A 1 206 ? 13.189 -3.067 2.347 1.00 93.12 206 ILE A CA 1
ATOM 1456 C C . ILE A 1 206 ? 13.632 -2.222 3.546 1.00 93.12 206 ILE A C 1
ATOM 1458 O O . ILE A 1 206 ? 13.076 -2.337 4.639 1.00 93.12 206 ILE A O 1
ATOM 1462 N N . ASP A 1 207 ? 14.645 -1.385 3.322 1.00 91.62 207 ASP A N 1
ATOM 1463 C CA . ASP A 1 207 ? 15.083 -0.378 4.283 1.00 91.62 207 ASP A CA 1
ATOM 1464 C C . ASP A 1 207 ? 14.066 0.767 4.299 1.00 91.62 207 ASP A C 1
ATOM 1466 O O . ASP A 1 207 ? 13.755 1.340 3.260 1.00 91.62 207 ASP A O 1
ATOM 1470 N N . VAL A 1 208 ? 13.517 1.065 5.473 1.00 91.12 208 VAL A N 1
ATOM 1471 C CA . VAL A 1 208 ? 12.547 2.154 5.669 1.00 91.12 208 VAL A CA 1
ATOM 1472 C C . VAL A 1 208 ? 13.219 3.465 6.071 1.00 91.12 208 VAL A C 1
ATOM 1474 O O . VAL A 1 208 ? 12.541 4.482 6.128 1.00 91.12 208 VAL A O 1
ATOM 1477 N N . GLY A 1 209 ? 14.514 3.431 6.404 1.00 88.31 209 GLY A N 1
ATOM 1478 C CA . GLY A 1 209 ? 15.248 4.575 6.930 1.00 88.31 209 GLY A CA 1
ATOM 1479 C C . GLY A 1 209 ? 15.735 5.565 5.864 1.00 88.31 209 GLY A C 1
ATOM 1480 O O . GLY A 1 209 ? 15.420 5.423 4.686 1.00 88.31 209 GLY A O 1
ATOM 1481 N N . PRO A 1 210 ? 16.589 6.525 6.263 1.00 86.56 210 PRO A N 1
ATOM 1482 C CA . PRO A 1 210 ? 17.130 7.587 5.402 1.00 86.56 210 PRO A CA 1
ATOM 1483 C C . PRO A 1 210 ? 17.846 7.125 4.126 1.00 86.56 210 PRO A C 1
ATOM 1485 O O . PRO A 1 210 ? 17.925 7.861 3.154 1.00 86.56 210 PRO A O 1
ATOM 1488 N N . SER A 1 211 ? 18.417 5.919 4.132 1.00 88.25 211 SER A N 1
ATOM 1489 C CA . SER A 1 211 ? 19.070 5.307 2.964 1.00 88.25 211 SER A CA 1
ATOM 1490 C C . SER A 1 211 ? 18.148 4.398 2.152 1.00 88.25 211 SER A C 1
ATOM 1492 O O . SER A 1 211 ? 18.603 3.737 1.214 1.00 88.25 211 SER A O 1
ATOM 1494 N N . GLY A 1 212 ? 16.887 4.305 2.565 1.00 91.00 212 GLY A N 1
ATOM 1495 C CA . GLY A 1 212 ? 15.876 3.474 1.953 1.00 91.00 212 GLY A CA 1
ATOM 1496 C C . GLY A 1 212 ? 15.439 4.000 0.586 1.00 91.00 212 GLY A C 1
ATOM 1497 O O . GLY A 1 212 ? 15.695 5.147 0.236 1.00 91.00 212 GLY A O 1
ATOM 1498 N N . PRO A 1 213 ? 14.760 3.163 -0.207 1.00 94.81 213 PRO A N 1
ATOM 1499 C CA . PRO A 1 213 ? 14.292 3.524 -1.539 1.00 94.81 213 PRO A CA 1
ATOM 1500 C C . PRO A 1 213 ? 12.932 4.242 -1.529 1.00 94.81 213 PRO A C 1
ATOM 1502 O O . PRO A 1 213 ? 12.221 4.189 -2.527 1.00 94.81 213 PRO A O 1
ATOM 1505 N N . TYR A 1 214 ? 12.517 4.839 -0.410 1.00 95.19 214 TYR A N 1
ATOM 1506 C CA . TYR A 1 214 ? 11.307 5.661 -0.388 1.00 95.19 214 TYR A CA 1
ATOM 1507 C C . TYR A 1 214 ? 11.657 7.079 -0.798 1.00 95.19 214 TYR A C 1
ATOM 1509 O O . TYR A 1 214 ? 12.604 7.644 -0.262 1.00 95.19 214 TYR A O 1
ATOM 1517 N N . ASN A 1 215 ? 10.882 7.627 -1.725 1.00 93.88 215 ASN A N 1
ATOM 1518 C CA . ASN A 1 215 ? 11.127 8.942 -2.290 1.00 93.88 215 ASN A CA 1
ATOM 1519 C C . ASN A 1 215 ? 9.821 9.708 -2.487 1.00 93.88 215 ASN A C 1
ATOM 1521 O O . ASN A 1 215 ? 8.743 9.102 -2.561 1.00 93.88 215 ASN A O 1
ATOM 1525 N N . ASP A 1 216 ? 9.921 11.029 -2.578 1.00 91.19 216 ASP A N 1
ATOM 1526 C CA . ASP A 1 216 ? 8.818 11.857 -3.037 1.00 91.19 216 ASP A CA 1
ATOM 1527 C C . ASP A 1 216 ? 8.543 11.615 -4.533 1.00 91.19 216 ASP A C 1
ATOM 1529 O O . ASP A 1 216 ? 9.281 10.949 -5.267 1.00 91.19 216 ASP A O 1
ATOM 1533 N N . GLY A 1 217 ? 7.410 12.106 -5.021 1.00 87.00 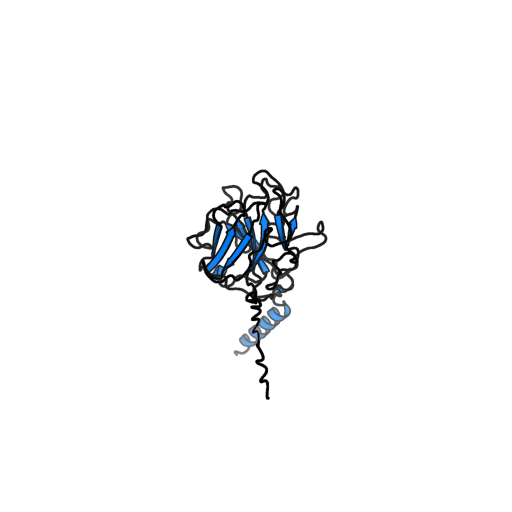217 GLY A N 1
ATOM 1534 C CA . GLY A 1 217 ? 7.101 11.978 -6.430 1.00 87.00 217 GLY A CA 1
ATOM 1535 C C . GLY A 1 217 ? 5.964 12.858 -6.901 1.00 87.00 217 GLY A C 1
ATOM 1536 O O . GLY A 1 217 ? 4.904 12.942 -6.290 1.00 87.00 217 GLY A O 1
ATOM 1537 N N . ALA A 1 218 ? 6.158 13.432 -8.087 1.00 85.88 218 ALA A N 1
ATOM 1538 C CA . ALA A 1 218 ? 5.146 14.194 -8.822 1.00 85.88 218 ALA A CA 1
ATOM 1539 C C . ALA A 1 218 ? 4.270 13.312 -9.740 1.00 85.88 218 ALA A C 1
ATOM 1541 O O . ALA A 1 218 ? 3.581 13.798 -10.640 1.00 85.88 218 ALA A O 1
ATOM 1542 N N . SER A 1 219 ? 4.327 11.992 -9.570 1.00 85.88 219 SER A N 1
ATOM 1543 C CA . SER A 1 219 ? 3.500 11.028 -10.294 1.00 85.88 219 SER A CA 1
ATOM 1544 C C . SER A 1 219 ? 3.019 9.952 -9.343 1.00 85.88 219 SER A C 1
ATOM 1546 O O . SER A 1 219 ? 3.771 9.511 -8.479 1.00 85.88 219 SER A O 1
ATOM 1548 N N . THR A 1 220 ? 1.787 9.517 -9.547 1.00 88.69 220 THR A N 1
ATOM 1549 C CA . THR A 1 220 ? 1.150 8.456 -8.775 1.00 88.69 220 THR A CA 1
ATOM 1550 C C . THR A 1 220 ? 0.726 7.332 -9.702 1.00 88.69 220 THR A C 1
ATOM 1552 O O . THR A 1 220 ? 0.494 7.565 -10.896 1.00 88.69 220 THR A O 1
ATOM 1555 N N . THR A 1 221 ? 0.707 6.107 -9.183 1.00 90.94 221 THR A N 1
ATOM 1556 C CA . THR A 1 221 ? 0.415 4.926 -9.999 1.00 90.94 221 THR A CA 1
ATOM 1557 C C . THR A 1 221 ? -0.914 4.260 -9.694 1.00 90.94 221 THR A C 1
ATOM 1559 O O . THR A 1 221 ? -1.402 3.564 -10.579 1.00 90.94 221 THR A O 1
ATOM 1562 N N . PHE A 1 222 ? -1.506 4.531 -8.524 1.00 92.94 222 PHE A N 1
ATOM 1563 C CA . PHE A 1 222 ? -2.826 4.073 -8.068 1.00 92.94 222 PHE A CA 1
ATOM 1564 C C . PHE A 1 222 ? -3.235 2.696 -8.621 1.00 92.94 222 PHE A C 1
ATOM 1566 O O . PHE A 1 222 ? -3.859 2.556 -9.676 1.00 92.94 222 PHE A O 1
ATOM 1573 N N . GLY A 1 223 ? -2.887 1.654 -7.880 1.00 94.81 223 GLY A N 1
ATOM 1574 C CA . GLY A 1 223 ? -3.217 0.274 -8.186 1.00 94.81 223 GLY A CA 1
ATOM 1575 C C . GLY A 1 223 ? -2.329 -0.359 -9.250 1.00 94.81 223 GLY A C 1
ATOM 1576 O O . GLY A 1 223 ? -2.681 -1.403 -9.800 1.00 94.81 223 GLY A O 1
ATOM 1577 N N . GLN A 1 224 ? -1.192 0.260 -9.559 1.00 96.31 224 GLN A N 1
ATOM 1578 C CA . GLN A 1 224 ? -0.201 -0.228 -10.515 1.00 96.31 224 GLN A CA 1
ATOM 1579 C C . GLN A 1 224 ? 1.198 -0.212 -9.878 1.00 96.31 224 GLN A C 1
ATOM 1581 O O . GLN A 1 224 ? 1.412 0.468 -8.881 1.00 96.31 224 GLN A O 1
ATOM 1586 N N . PRO A 1 225 ? 2.173 -0.951 -10.436 1.00 97.69 225 PRO A N 1
ATOM 1587 C CA . PRO A 1 225 ? 3.564 -0.855 -10.008 1.00 97.69 225 PRO A CA 1
ATOM 1588 C C . PRO A 1 225 ? 4.100 0.578 -10.097 1.00 97.69 225 PRO A C 1
ATOM 1590 O O . PRO A 1 225 ? 3.925 1.233 -11.129 1.00 97.69 225 PRO A O 1
ATOM 1593 N N . ASN A 1 226 ? 4.823 1.016 -9.061 1.00 97.00 226 ASN A N 1
ATOM 1594 C CA . ASN A 1 226 ? 5.398 2.359 -9.011 1.00 97.00 226 ASN A CA 1
ATOM 1595 C C . ASN A 1 226 ? 6.310 2.633 -10.212 1.00 97.00 226 ASN A C 1
ATOM 1597 O O . ASN A 1 226 ? 7.056 1.764 -10.677 1.00 97.00 226 ASN A O 1
ATOM 1601 N N . VAL A 1 227 ? 6.287 3.879 -10.680 1.00 94.50 227 VAL A N 1
ATOM 1602 C CA . VAL A 1 227 ? 7.111 4.365 -11.788 1.00 94.50 227 VAL A CA 1
ATOM 1603 C C . VAL A 1 227 ? 7.864 5.615 -11.346 1.00 94.50 227 VAL A C 1
ATOM 1605 O O . VAL A 1 227 ? 7.277 6.531 -10.758 1.00 94.50 227 VAL A O 1
ATOM 1608 N N . TRP A 1 228 ? 9.155 5.661 -11.666 1.00 94.31 228 TRP A N 1
ATOM 1609 C CA . TRP A 1 228 ? 10.049 6.772 -11.339 1.00 94.31 228 TRP A CA 1
ATOM 1610 C C . TRP A 1 228 ? 11.065 7.037 -12.458 1.00 94.31 228 TRP A C 1
ATOM 1612 O O . TRP A 1 228 ? 10.939 6.506 -13.568 1.00 94.31 228 TRP A O 1
ATOM 1622 N N . ASP A 1 229 ? 12.015 7.947 -12.219 1.00 92.19 229 ASP A N 1
ATOM 1623 C CA . ASP A 1 229 ? 12.999 8.413 -13.210 1.00 92.19 229 ASP A CA 1
ATOM 1624 C C . ASP A 1 229 ? 12.352 8.899 -14.521 1.00 92.19 229 ASP A C 1
ATOM 1626 O O . ASP A 1 229 ? 12.801 8.597 -15.630 1.00 92.19 229 ASP A O 1
ATOM 1630 N N . GLY A 1 230 ? 11.224 9.610 -14.412 1.00 86.50 230 GLY A N 1
ATOM 1631 C CA . GLY A 1 230 ? 10.469 10.090 -15.574 1.00 86.50 230 GLY A CA 1
ATOM 1632 C C . GLY A 1 230 ? 9.889 8.973 -16.452 1.00 86.50 230 GLY A C 1
ATOM 1633 O O . GLY A 1 230 ? 9.675 9.188 -17.644 1.00 86.50 230 GLY A O 1
ATOM 1634 N N . GLY A 1 231 ? 9.656 7.782 -15.891 1.00 88.38 231 GLY A N 1
ATOM 1635 C CA . GLY A 1 231 ? 9.131 6.627 -16.622 1.00 88.38 231 GLY A CA 1
ATOM 1636 C C . GLY A 1 231 ? 10.181 5.602 -17.039 1.00 88.38 231 GLY A C 1
ATOM 1637 O O . GLY A 1 231 ? 9.823 4.580 -17.623 1.00 88.38 231 GLY A O 1
ATOM 1638 N N . ALA A 1 232 ? 11.465 5.862 -16.780 1.00 92.62 232 ALA A N 1
ATOM 1639 C CA . ALA A 1 232 ? 12.543 4.950 -17.157 1.00 92.62 232 ALA A CA 1
ATOM 1640 C C . ALA A 1 232 ? 12.616 3.712 -16.251 1.00 92.62 232 ALA A C 1
ATOM 1642 O O . ALA A 1 232 ? 13.063 2.653 -16.700 1.00 92.62 232 ALA A O 1
ATOM 1643 N N . SER A 1 233 ? 12.153 3.848 -15.011 1.00 96.00 233 SER A N 1
ATOM 1644 C CA . SER A 1 233 ? 12.206 2.809 -13.993 1.00 96.00 233 SER A CA 1
ATOM 1645 C C . SER A 1 233 ? 10.788 2.429 -13.570 1.00 96.00 233 SER A C 1
ATOM 1647 O O . SER A 1 233 ? 9.950 3.295 -13.318 1.00 96.00 233 SER A O 1
ATOM 1649 N N . VAL A 1 234 ? 10.514 1.124 -13.536 1.00 96.62 234 VAL A N 1
ATOM 1650 C CA . VAL A 1 234 ? 9.220 0.550 -13.146 1.00 96.62 234 VAL A CA 1
ATOM 1651 C C . VAL A 1 234 ? 9.476 -0.544 -12.128 1.00 96.62 234 VAL A C 1
ATOM 1653 O O . VAL A 1 234 ? 10.331 -1.407 -12.341 1.00 96.62 234 VAL A O 1
ATOM 1656 N N . GLN A 1 235 ? 8.700 -0.524 -11.054 1.00 97.38 235 GLN A N 1
ATOM 1657 C CA . GLN A 1 235 ? 8.756 -1.507 -9.991 1.00 97.38 235 GLN A CA 1
ATOM 1658 C C . GLN A 1 235 ? 8.493 -2.912 -10.542 1.00 97.38 235 GLN A C 1
ATOM 1660 O O . GLN A 1 235 ? 7.483 -3.166 -11.205 1.00 97.38 235 GLN A O 1
ATOM 1665 N N . SER A 1 236 ? 9.398 -3.850 -10.274 1.00 98.00 236 SER A N 1
ATOM 1666 C CA . SER A 1 236 ? 9.267 -5.227 -10.734 1.00 98.00 236 SER A CA 1
ATOM 1667 C C . SER A 1 236 ? 8.762 -6.140 -9.618 1.00 98.00 236 SER A C 1
ATOM 1669 O O . SER A 1 236 ? 9.298 -6.211 -8.516 1.00 98.00 236 SER A O 1
ATOM 1671 N N . PHE A 1 237 ? 7.739 -6.924 -9.957 1.00 98.44 237 PHE A N 1
ATOM 1672 C CA . PHE A 1 237 ? 7.166 -7.969 -9.106 1.00 98.44 237 PHE A CA 1
ATOM 1673 C C . PHE A 1 237 ? 7.570 -9.370 -9.578 1.00 98.44 237 PHE A C 1
ATOM 1675 O O . PHE A 1 237 ? 6.951 -10.377 -9.238 1.00 98.44 237 PHE A O 1
ATOM 1682 N N . ALA A 1 238 ? 8.642 -9.461 -10.370 1.00 97.19 238 ALA A N 1
ATOM 1683 C CA . ALA A 1 238 ? 9.048 -10.688 -11.040 1.00 97.19 238 ALA A CA 1
ATOM 1684 C C . ALA A 1 238 ? 9.258 -11.880 -10.090 1.00 97.19 238 ALA A C 1
ATOM 1686 O O . ALA A 1 238 ? 9.007 -13.015 -10.496 1.00 97.19 238 ALA A O 1
ATOM 1687 N N . ALA A 1 239 ? 9.698 -11.624 -8.853 1.00 96.69 239 ALA A N 1
ATOM 1688 C CA . ALA A 1 239 ? 9.918 -12.630 -7.812 1.00 96.69 239 ALA A CA 1
ATOM 1689 C C . ALA A 1 239 ? 8.626 -13.344 -7.363 1.00 96.69 239 ALA A C 1
ATOM 1691 O O . ALA A 1 239 ? 8.670 -14.465 -6.853 1.00 96.69 239 ALA A O 1
ATOM 1692 N N . TYR A 1 240 ? 7.477 -12.712 -7.591 1.00 97.50 240 TYR A N 1
ATOM 1693 C CA . TYR A 1 240 ? 6.157 -13.180 -7.179 1.00 97.50 240 TYR A CA 1
ATOM 1694 C C . TYR A 1 240 ? 5.376 -13.854 -8.309 1.00 97.50 240 TYR A C 1
ATOM 1696 O O . TYR A 1 240 ? 4.260 -14.328 -8.097 1.00 97.50 240 TYR A O 1
ATOM 1704 N N . ARG A 1 241 ? 5.960 -13.940 -9.513 1.00 95.94 241 ARG A N 1
ATOM 1705 C CA . ARG A 1 241 ? 5.315 -14.584 -10.660 1.00 95.94 241 ARG A CA 1
ATOM 1706 C C . ARG A 1 241 ? 4.950 -16.029 -10.364 1.00 95.94 241 ARG A C 1
ATOM 1708 O O . ARG A 1 241 ? 5.808 -16.846 -10.029 1.00 95.94 241 ARG A O 1
ATOM 1715 N N . VAL A 1 242 ? 3.681 -16.353 -10.583 1.00 86.44 242 VAL A N 1
ATOM 1716 C CA . VAL A 1 242 ? 3.186 -17.729 -10.573 1.00 86.44 242 VAL A CA 1
ATOM 1717 C C . VAL A 1 242 ? 3.140 -18.195 -12.026 1.00 86.44 242 VAL A C 1
ATOM 1719 O O . VAL A 1 242 ? 2.339 -17.667 -12.792 1.00 86.44 242 VAL A O 1
ATOM 1722 N N . PRO A 1 243 ? 3.994 -19.142 -12.456 1.00 76.44 243 PRO A N 1
ATOM 1723 C CA . PRO A 1 243 ? 3.946 -19.626 -13.827 1.00 76.44 243 PRO A CA 1
ATOM 1724 C C . PRO A 1 243 ? 2.570 -20.223 -14.121 1.00 76.44 243 PRO A C 1
ATOM 1726 O O . PRO A 1 243 ? 2.098 -21.075 -13.363 1.00 76.44 243 PRO A O 1
ATOM 1729 N N . GLU A 1 244 ? 1.962 -19.839 -15.245 1.00 69.19 244 GLU A N 1
ATOM 1730 C CA . GLU A 1 244 ? 0.822 -20.585 -15.774 1.00 69.19 244 GLU A CA 1
ATOM 1731 C C . GLU A 1 244 ? 1.226 -22.059 -15.908 1.00 69.19 244 GLU A C 1
ATOM 1733 O O . GLU A 1 244 ? 2.337 -22.349 -16.384 1.00 69.19 244 GLU A O 1
ATOM 1738 N N . PRO A 1 245 ? 0.375 -23.019 -15.503 1.00 58.91 245 PRO A N 1
ATOM 1739 C CA . PRO A 1 245 ? 0.667 -24.419 -15.736 1.00 58.91 245 PRO A CA 1
ATOM 1740 C C . PRO A 1 245 ? 0.898 -24.600 -17.233 1.00 58.91 245 PRO A C 1
ATOM 1742 O O . PRO A 1 245 ? -0.001 -24.376 -18.043 1.00 58.91 245 PRO A O 1
ATOM 1745 N N . SER A 1 246 ? 2.130 -24.968 -17.605 1.00 59.22 246 SER A N 1
ATOM 1746 C CA . SER A 1 246 ? 2.484 -25.142 -19.013 1.00 59.22 246 SER A CA 1
ATOM 1747 C C . SER A 1 246 ? 1.421 -26.006 -19.695 1.00 59.22 246 SER A C 1
ATOM 1749 O O . SER A 1 246 ? 1.034 -27.059 -19.178 1.00 59.22 246 SER A O 1
ATOM 1751 N N . SER A 1 247 ? 0.937 -25.576 -20.858 1.00 58.09 247 SER A N 1
ATOM 1752 C CA . SER A 1 247 ? -0.063 -26.324 -21.632 1.00 58.09 247 SER A CA 1
ATOM 1753 C C . SER A 1 247 ? 0.380 -27.770 -21.899 1.00 58.09 247 SER A C 1
ATOM 1755 O O . SER A 1 247 ? -0.454 -28.664 -22.000 1.00 58.09 247 SER A O 1
ATOM 1757 N N . LEU A 1 248 ? 1.693 -28.030 -21.902 1.00 50.06 248 LEU A N 1
ATOM 1758 C CA . LEU A 1 248 ? 2.288 -29.363 -21.964 1.00 50.06 248 LEU A CA 1
ATOM 1759 C C . LEU A 1 248 ? 2.019 -30.210 -20.702 1.00 50.06 248 LEU A C 1
ATOM 1761 O O . LEU A 1 248 ? 1.687 -31.386 -20.825 1.00 50.06 248 LEU A O 1
ATOM 1765 N N . ALA A 1 249 ? 2.109 -29.630 -19.501 1.00 53.75 249 ALA A N 1
ATOM 1766 C CA . ALA A 1 249 ? 1.788 -30.312 -18.243 1.00 53.75 249 ALA A CA 1
ATOM 1767 C C . ALA A 1 249 ? 0.278 -30.580 -18.102 1.00 53.75 249 ALA A C 1
ATOM 1769 O O . ALA A 1 249 ? -0.113 -31.675 -17.693 1.00 53.75 249 ALA A O 1
ATOM 1770 N N . ALA A 1 250 ? -0.571 -29.636 -18.524 1.00 54.91 250 ALA A N 1
ATOM 1771 C CA . ALA A 1 250 ? -2.022 -29.832 -18.580 1.00 54.91 250 ALA A CA 1
ATOM 1772 C C . ALA A 1 250 ? -2.417 -30.926 -19.596 1.00 54.91 250 ALA A C 1
ATOM 1774 O O . ALA A 1 250 ? -3.280 -31.763 -19.323 1.00 54.91 250 ALA A O 1
ATOM 1775 N N . MET A 1 251 ? -1.733 -30.984 -20.745 1.00 54.56 251 MET A N 1
ATOM 1776 C CA . MET A 1 251 ? -1.962 -32.001 -21.775 1.00 54.56 251 MET A CA 1
ATOM 1777 C C . MET A 1 251 ? -1.452 -33.391 -21.354 1.00 54.56 251 MET A C 1
ATOM 1779 O O . MET A 1 251 ? -2.137 -34.385 -21.591 1.00 54.56 251 MET A O 1
ATOM 1783 N N . LEU A 1 252 ? -0.306 -33.490 -20.667 1.00 55.84 252 LEU A N 1
ATOM 1784 C CA . LEU A 1 252 ? 0.188 -34.758 -20.109 1.00 55.84 252 LEU A CA 1
ATOM 1785 C C . LEU A 1 252 ? -0.725 -35.308 -19.002 1.00 55.84 252 LEU A C 1
ATOM 1787 O O . LEU A 1 252 ? -0.953 -36.518 -18.959 1.00 55.84 252 LEU A O 1
ATOM 1791 N N . ALA A 1 253 ? -1.298 -34.447 -18.156 1.00 57.06 253 ALA A N 1
ATOM 1792 C CA . ALA A 1 253 ? -2.286 -34.857 -17.157 1.00 57.06 253 ALA A CA 1
ATOM 1793 C C . ALA A 1 253 ? -3.584 -35.380 -17.807 1.00 57.06 253 ALA A C 1
ATOM 1795 O O . ALA A 1 253 ? -4.124 -36.403 -17.378 1.00 57.06 253 ALA A O 1
ATOM 1796 N N . ALA A 1 254 ? -4.046 -34.748 -18.893 1.00 57.59 254 ALA A N 1
ATOM 1797 C CA . ALA A 1 254 ? -5.205 -35.210 -19.658 1.00 57.59 254 ALA A CA 1
ATOM 1798 C C . ALA A 1 254 ? -4.952 -36.554 -20.372 1.00 57.59 254 ALA A C 1
ATOM 1800 O O . ALA A 1 254 ? -5.827 -37.422 -20.389 1.00 57.59 254 ALA A O 1
ATOM 1801 N N . ILE A 1 255 ? -3.745 -36.773 -20.906 1.00 56.75 255 ILE A N 1
ATOM 1802 C CA . ILE A 1 255 ? -3.356 -38.047 -21.533 1.00 56.75 255 ILE A CA 1
ATOM 1803 C C . ILE A 1 255 ? -3.227 -39.158 -20.477 1.00 56.75 255 ILE A C 1
ATOM 1805 O O . ILE A 1 255 ? -3.738 -40.259 -20.684 1.00 56.75 255 ILE A O 1
ATOM 1809 N N . ALA A 1 256 ? -2.623 -38.881 -19.317 1.00 55.69 256 ALA A N 1
ATOM 1810 C CA . ALA A 1 256 ? -2.521 -39.849 -18.222 1.00 55.69 256 ALA A CA 1
ATOM 1811 C C . ALA A 1 256 ? -3.899 -40.235 -17.642 1.00 55.69 256 ALA A C 1
ATOM 1813 O O . ALA A 1 256 ? -4.137 -41.408 -17.345 1.00 55.69 256 ALA A O 1
ATOM 1814 N N . GLY A 1 257 ? -4.835 -39.281 -17.549 1.00 55.31 257 GLY A N 1
ATOM 1815 C CA . GLY A 1 257 ? -6.224 -39.537 -17.155 1.00 55.31 257 GLY A CA 1
ATOM 1816 C C . GLY A 1 257 ? -7.024 -40.318 -18.206 1.00 55.31 257 GLY A C 1
ATOM 1817 O O . GLY A 1 257 ? -7.763 -41.240 -17.862 1.00 55.31 257 GLY A O 1
ATOM 1818 N N . GLY A 1 258 ? -6.834 -40.019 -19.496 1.00 51.19 258 GLY A N 1
ATOM 1819 C CA . GLY A 1 258 ? -7.514 -40.704 -20.603 1.00 51.19 258 GLY A CA 1
ATOM 1820 C C . GLY A 1 258 ? -7.116 -42.176 -20.767 1.00 51.19 258 GLY A C 1
ATOM 1821 O O . GLY A 1 258 ? -7.953 -43.011 -21.115 1.00 51.19 258 GLY A O 1
ATOM 1822 N N . VAL A 1 259 ? -5.868 -42.537 -20.449 1.00 51.31 259 VAL A N 1
ATOM 1823 C CA . VAL A 1 259 ? -5.393 -43.932 -20.527 1.00 51.31 259 VAL A CA 1
ATOM 1824 C C . VAL A 1 259 ? -5.980 -44.811 -19.409 1.00 51.31 259 VAL A C 1
ATOM 1826 O O . VAL A 1 259 ? -6.170 -46.011 -19.621 1.00 51.31 259 VAL A O 1
ATOM 1829 N N . MET A 1 260 ? -6.361 -44.244 -18.256 1.00 50.66 260 MET A N 1
ATOM 1830 C CA . MET A 1 260 ? -6.994 -45.016 -17.173 1.00 50.66 260 MET A CA 1
ATOM 1831 C C . MET A 1 260 ? -8.458 -45.403 -17.448 1.00 50.66 260 MET A C 1
ATOM 1833 O O . MET A 1 260 ? -8.922 -46.406 -16.908 1.00 50.66 260 MET A O 1
ATOM 1837 N N . PHE A 1 261 ? -9.169 -44.703 -18.340 1.00 49.81 261 PHE A N 1
ATOM 1838 C CA . PHE A 1 261 ? -10.545 -45.063 -18.725 1.00 49.81 261 PHE A CA 1
ATOM 1839 C C . PHE A 1 261 ? -10.635 -46.062 -19.892 1.00 49.81 261 PHE A C 1
ATOM 1841 O O . PHE A 1 261 ? -11.693 -46.647 -20.117 1.00 49.81 261 PHE A O 1
ATOM 1848 N N . ALA A 1 262 ? -9.536 -46.325 -20.607 1.00 53.47 262 ALA A N 1
ATOM 1849 C CA . ALA A 1 262 ? -9.530 -47.213 -21.774 1.00 53.47 262 ALA A CA 1
ATOM 1850 C C . ALA A 1 262 ? -9.268 -48.704 -21.457 1.00 53.47 262 ALA A C 1
ATOM 1852 O O . ALA A 1 262 ? -9.310 -49.538 -22.361 1.00 53.47 262 ALA A O 1
ATOM 1853 N N . ARG A 1 263 ? -9.023 -49.079 -20.190 1.00 51.69 263 ARG A N 1
ATOM 1854 C CA . ARG A 1 263 ? -8.803 -50.479 -19.762 1.00 51.69 263 ARG A CA 1
ATOM 1855 C C . ARG A 1 263 ? -9.946 -51.026 -18.902 1.00 51.69 263 ARG A C 1
ATOM 1857 O O . ARG A 1 263 ? -9.744 -51.428 -17.762 1.00 51.69 263 ARG A O 1
ATOM 1864 N N . ARG A 1 264 ? -11.152 -51.084 -19.465 1.00 52.66 264 ARG A N 1
ATOM 1865 C CA . ARG A 1 264 ? -12.193 -52.037 -19.046 1.00 52.66 264 ARG A CA 1
ATOM 1866 C C . ARG A 1 264 ? -12.925 -52.561 -20.280 1.00 52.66 264 ARG A C 1
ATOM 1868 O O . ARG A 1 264 ? -13.889 -51.956 -20.739 1.00 52.66 264 ARG A O 1
ATOM 1875 N N . LYS A 1 265 ? -12.436 -53.679 -20.808 1.00 48.62 265 LYS A N 1
ATOM 1876 C CA . LYS A 1 265 ? -13.211 -54.680 -21.543 1.00 48.62 265 LYS A CA 1
ATOM 1877 C C . LYS A 1 265 ? -12.742 -56.046 -21.077 1.00 48.62 265 LYS A C 1
ATOM 1879 O O . LYS A 1 265 ? -11.511 -56.181 -20.902 1.00 48.62 265 LYS A O 1
#

Foldseek 3Di:
DDDDDDDDDDPPPPPPPPPPPFDQQQKAWFKWQQAPQQAALPAQAPPGTTDGSNQPTKTKMFRAHQVAAWFAQLAQKKKWKDFLVPDDIFIWTFHNAPCNGGPTGQEIEMEHLDDVVRRHHDWDDQPDDCQAPFNYTYTYHHQPPCRGTPPPGDSDHPRHQGLMFMWMASHVVHDTNDDRADCVFAVETEHNHWMWGQQEADTSPADRHNPGRIYIHSDDHVRAFDADPVRPGTHGNNRRHDHDCPVVNVVVVVVVVVVVVVPDD

Sequence (265 aa):
MSIRLALSAAVTGAALLLAPQCGFASMILNEYNGVADGGSTGTADPFWGLTPGNGGNWFEMVVVGNGAAGTSDVRGYSIEVTDGSGDPAGLVNLSNDPFWSAVPNGSILTFIEKDTATGGLDTGLFLDDQRAAAGWSWSNIFLGDATLLAAGTTATLPISNSDTQIIVRDSPGGTIVFGPAGEAIADEGVNSSEVLKLEADPAPGIDVGPSGPYNDGASTTFGQPNVWDGGASVQSFAAYRVPEPSSLAAMLAAIAGGVMFARRK